Protein AF-A0A803SQ08-F1 (afdb_monomer)

Sequence (227 aa):
MAKEEKKPFSQTMTEWRHFIYNPNSGEFLGRTAKSWGLILLFYLVFYGFLAALFTFTMWVMLQTLSSDIPKYRDRIASPGLMISPKPENALEFSLNKNDSRSYRSYVESLHKFLGAYNESKQTRNIPCPKGKLFEQTSSNKSACQFSRTILGPCSGLKDENYGYGQGTPCVVIKMNRVSENNFQISLKLSILQLFSKPAIGLSGICSGRSALGLLSVFLIKDSKVCS

Structure (mmCIF, N/CA/C/O backbone):
data_AF-A0A803SQ08-F1
#
_entry.id   AF-A0A803SQ08-F1
#
loop_
_atom_site.group_PDB
_atom_site.id
_atom_site.type_symbol
_atom_site.label_atom_id
_atom_site.label_alt_id
_atom_site.label_comp_id
_atom_site.label_asym_id
_atom_site.label_entity_id
_atom_site.label_seq_id
_atom_site.pdbx_PDB_ins_code
_atom_site.Cartn_x
_atom_site.Cartn_y
_atom_site.Cartn_z
_atom_site.occupancy
_atom_site.B_iso_or_equiv
_atom_site.auth_seq_id
_atom_site.auth_comp_id
_atom_site.auth_asym_id
_atom_site.auth_atom_id
_atom_site.pdbx_PDB_model_num
ATOM 1 N N . MET A 1 1 ? -25.467 -3.700 -62.762 1.00 39.88 1 MET A N 1
ATOM 2 C CA . MET A 1 1 ? -25.028 -4.311 -61.489 1.00 39.88 1 MET A CA 1
ATOM 3 C C . MET A 1 1 ? -24.031 -5.407 -61.832 1.00 39.88 1 MET A C 1
ATOM 5 O O . MET A 1 1 ? -24.447 -6.432 -62.355 1.00 39.88 1 MET A O 1
ATOM 9 N N . ALA A 1 2 ? -22.730 -5.162 -61.667 1.00 44.47 2 ALA A N 1
ATOM 10 C CA . ALA A 1 2 ? -21.714 -6.189 -61.893 1.00 44.47 2 ALA A CA 1
ATOM 11 C C . ALA A 1 2 ? -21.625 -7.076 -60.641 1.00 44.47 2 ALA A C 1
ATOM 13 O O . ALA A 1 2 ? -21.483 -6.560 -59.534 1.00 44.47 2 ALA A O 1
ATOM 14 N N . LYS A 1 3 ? -21.779 -8.395 -60.812 1.00 48.97 3 LYS A N 1
ATOM 15 C CA . LYS A 1 3 ? -21.527 -9.388 -59.760 1.00 48.97 3 LYS A CA 1
ATOM 16 C C . LYS A 1 3 ? -20.024 -9.399 -59.478 1.00 48.97 3 LYS A C 1
ATOM 18 O O . LYS A 1 3 ? -19.258 -9.749 -60.368 1.00 48.97 3 LYS A O 1
ATOM 23 N N . GLU A 1 4 ? -19.612 -9.049 -58.262 1.00 59.91 4 GLU A N 1
ATOM 24 C CA . GL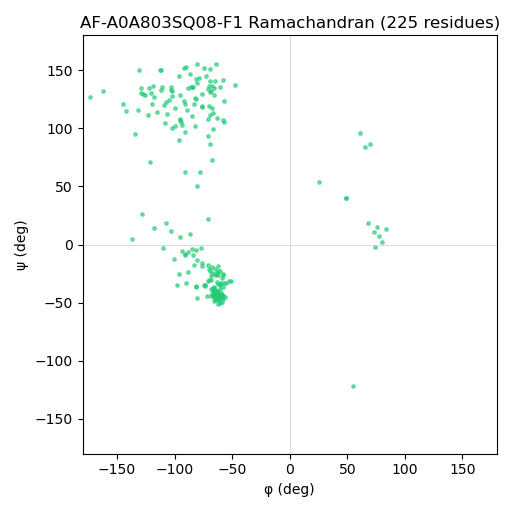U A 1 4 ? -18.256 -9.360 -57.808 1.00 59.91 4 GLU A CA 1
ATOM 25 C C . GLU A 1 4 ? -18.148 -10.869 -57.566 1.00 59.91 4 GLU A C 1
ATOM 27 O O . GLU A 1 4 ? -18.733 -11.412 -56.624 1.00 59.91 4 GLU A O 1
ATOM 32 N N . GLU A 1 5 ? -17.424 -11.567 -58.439 1.00 63.31 5 GLU A N 1
ATOM 33 C CA . GLU A 1 5 ? -16.995 -12.937 -58.177 1.00 63.31 5 GLU A CA 1
ATOM 34 C C . GLU A 1 5 ? -15.952 -12.923 -57.054 1.00 63.31 5 GLU A C 1
ATOM 36 O O . GLU A 1 5 ? -14.833 -12.431 -57.209 1.00 63.31 5 GLU A O 1
ATOM 41 N N . LYS A 1 6 ? -16.325 -13.457 -55.886 1.00 62.97 6 LYS A N 1
ATOM 42 C CA . LYS A 1 6 ? -15.392 -13.650 -54.772 1.00 62.97 6 LYS A CA 1
ATOM 43 C C . LYS A 1 6 ? -14.359 -14.700 -55.181 1.00 62.97 6 LYS A C 1
ATOM 45 O O . LYS A 1 6 ? -14.711 -15.868 -55.347 1.00 62.97 6 LYS A O 1
ATOM 50 N N . LYS A 1 7 ? -13.094 -14.283 -55.319 1.00 67.75 7 LYS A N 1
ATOM 51 C CA . LYS A 1 7 ? -11.954 -15.190 -55.530 1.00 67.75 7 LYS A CA 1
ATOM 52 C C . LYS A 1 7 ? -12.012 -16.353 -54.519 1.00 67.75 7 LYS A C 1
ATOM 54 O O . LYS A 1 7 ? -12.299 -16.112 -53.343 1.00 67.75 7 LYS A O 1
ATOM 59 N N . PRO A 1 8 ? -11.747 -17.603 -54.938 1.00 78.19 8 PRO A N 1
ATOM 60 C CA . PRO A 1 8 ? -11.778 -18.752 -54.043 1.00 78.19 8 PRO A CA 1
ATOM 61 C C . PRO A 1 8 ? -10.756 -18.577 -52.913 1.00 78.19 8 PRO A C 1
ATOM 63 O O . PRO A 1 8 ? -9.610 -18.201 -53.151 1.00 78.19 8 PRO A O 1
ATOM 66 N N . PHE A 1 9 ? -11.168 -18.885 -51.680 1.00 75.81 9 PHE A N 1
ATOM 67 C CA . PHE A 1 9 ? -10.373 -18.710 -50.454 1.00 75.81 9 PHE A CA 1
ATOM 68 C C . PHE A 1 9 ? -8.961 -19.317 -50.545 1.00 75.81 9 PHE A C 1
ATOM 70 O O . PHE A 1 9 ? -8.011 -18.779 -49.980 1.00 75.81 9 PHE A O 1
ATOM 77 N N . SER A 1 10 ? -8.802 -20.406 -51.304 1.00 74.81 10 SER A N 1
ATOM 78 C CA . SER A 1 10 ? -7.505 -21.028 -51.578 1.00 74.81 10 SER A CA 1
ATOM 79 C C . SER A 1 10 ? -6.555 -20.116 -52.360 1.00 74.81 10 SER A C 1
ATOM 81 O O . SER A 1 10 ? -5.393 -20.005 -51.983 1.00 74.81 10 SER A O 1
ATOM 83 N N . GLN A 1 11 ? -7.037 -19.409 -53.388 1.00 76.38 11 GLN A N 1
ATOM 84 C CA . GLN A 1 11 ? -6.237 -18.443 -54.149 1.00 76.38 11 GLN A CA 1
ATOM 85 C C . GLN A 1 11 ? -5.862 -17.239 -53.284 1.00 76.38 11 GLN A C 1
ATOM 87 O O . GLN A 1 11 ? -4.713 -16.807 -53.307 1.00 76.38 11 GLN A O 1
ATOM 92 N N . THR A 1 12 ? -6.785 -16.756 -52.446 1.00 80.00 12 THR A N 1
ATOM 93 C CA . THR A 1 12 ? -6.505 -15.677 -51.488 1.00 80.00 12 THR A CA 1
ATOM 94 C C . THR A 1 12 ? -5.435 -16.087 -50.470 1.00 80.00 12 THR A C 1
ATOM 96 O O . THR A 1 12 ? -4.542 -15.301 -50.174 1.00 80.00 12 THR A O 1
ATOM 99 N N . MET A 1 13 ? -5.465 -17.329 -49.974 1.00 78.38 13 MET A N 1
ATOM 100 C CA . MET A 1 13 ? -4.448 -17.873 -49.060 1.00 78.38 13 MET A CA 1
ATOM 101 C C . MET A 1 13 ? -3.076 -18.022 -49.730 1.00 78.38 13 MET A C 1
ATOM 103 O O . MET A 1 13 ? -2.050 -17.764 -49.099 1.00 78.38 13 MET A O 1
ATOM 107 N N . THR A 1 14 ? -3.033 -18.407 -51.007 1.00 78.00 14 THR A N 1
ATOM 108 C CA . THR A 1 14 ? -1.787 -18.470 -51.782 1.00 78.00 14 THR A CA 1
ATOM 109 C C . THR A 1 14 ? -1.205 -17.076 -52.030 1.00 78.00 14 THR A C 1
ATOM 111 O O . THR A 1 14 ? -0.006 -16.888 -51.827 1.00 78.00 14 THR A O 1
ATOM 114 N N . GLU A 1 15 ? -2.038 -16.090 -52.379 1.00 79.69 15 GLU A N 1
ATOM 115 C CA . GLU A 1 15 ? -1.639 -14.679 -52.510 1.00 79.69 15 GLU A CA 1
ATOM 116 C C . GLU A 1 15 ? -1.118 -14.120 -51.170 1.00 79.69 15 GLU A C 1
ATOM 118 O O . GLU A 1 15 ? -0.055 -13.502 -51.128 1.00 79.69 15 GLU A O 1
ATOM 123 N N . TRP A 1 16 ? -1.791 -14.419 -50.054 1.00 80.81 16 TRP A N 1
ATOM 124 C CA . TRP A 1 16 ? -1.353 -14.040 -48.704 1.00 80.81 16 TRP A CA 1
ATOM 125 C C . TRP A 1 16 ? -0.025 -14.684 -48.300 1.00 80.81 16 TRP A C 1
ATOM 127 O O . TRP A 1 16 ? 0.846 -14.023 -47.735 1.00 80.81 16 TRP A O 1
ATOM 137 N N . ARG A 1 17 ? 0.166 -15.971 -48.602 1.00 79.50 17 ARG A N 1
ATOM 138 C CA . ARG A 1 17 ? 1.421 -16.674 -48.314 1.00 79.50 17 ARG A CA 1
ATOM 139 C C . ARG A 1 17 ? 2.579 -16.098 -49.125 1.00 79.50 17 ARG A C 1
ATOM 141 O O . ARG A 1 17 ? 3.658 -15.916 -48.572 1.00 79.50 17 ARG A O 1
ATOM 148 N N . HIS A 1 18 ? 2.337 -15.782 -50.395 1.00 77.62 18 HIS A N 1
ATOM 149 C CA . HIS A 1 18 ? 3.322 -15.150 -51.269 1.00 77.62 18 HIS A CA 1
ATOM 150 C C . HIS A 1 18 ? 3.627 -13.699 -50.851 1.00 77.62 18 HIS A C 1
ATOM 152 O O . HIS A 1 18 ? 4.749 -13.229 -51.024 1.00 77.62 18 HIS A O 1
ATOM 158 N N . PHE A 1 19 ? 2.654 -12.993 -50.266 1.00 79.75 19 PHE A N 1
ATOM 159 C CA . PHE A 1 19 ? 2.848 -11.664 -49.679 1.00 79.75 19 PHE A CA 1
ATOM 160 C C . PHE A 1 19 ? 3.719 -11.702 -48.410 1.00 79.75 19 PHE A C 1
ATOM 162 O O . PHE A 1 19 ? 4.560 -10.828 -48.205 1.00 79.75 19 PHE A O 1
ATOM 169 N N . ILE A 1 20 ? 3.551 -12.727 -47.56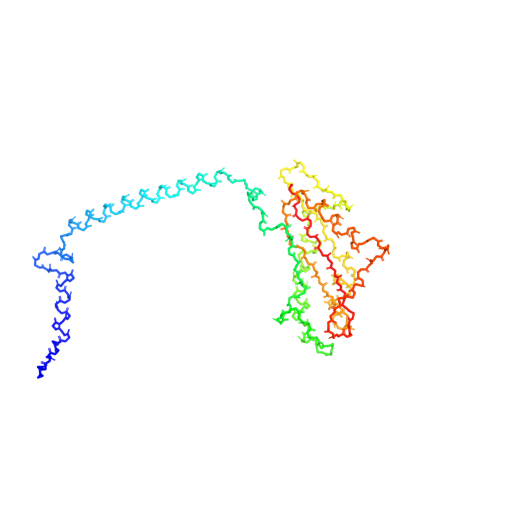8 1.00 83.56 20 ILE A N 1
ATOM 170 C CA . ILE A 1 20 ? 4.356 -12.913 -46.350 1.00 83.56 20 ILE A CA 1
ATOM 171 C C . ILE A 1 20 ? 5.785 -13.342 -46.693 1.00 83.56 20 ILE A C 1
ATOM 173 O O . ILE A 1 20 ? 6.741 -12.821 -46.116 1.00 83.56 20 ILE A O 1
ATOM 177 N N . TYR A 1 21 ? 5.937 -14.288 -47.616 1.00 83.44 21 TYR A N 1
ATOM 178 C CA . TYR A 1 21 ? 7.230 -14.848 -47.979 1.00 83.44 21 TYR A CA 1
ATOM 179 C C . TYR A 1 21 ? 7.282 -15.176 -49.468 1.00 83.44 21 TYR A C 1
ATOM 181 O O . TYR A 1 21 ? 6.509 -16.003 -49.956 1.00 83.44 21 TYR A O 1
ATOM 189 N N . ASN A 1 22 ? 8.232 -14.563 -50.173 1.00 81.94 22 ASN A N 1
ATOM 190 C CA . ASN A 1 22 ? 8.501 -14.864 -51.570 1.00 81.94 22 ASN A CA 1
ATOM 191 C C . ASN A 1 22 ? 9.640 -15.902 -51.660 1.00 81.94 22 ASN A C 1
ATOM 193 O O . ASN A 1 22 ? 10.800 -15.544 -51.442 1.00 81.94 22 ASN A O 1
ATOM 197 N N . PRO A 1 23 ? 9.354 -17.180 -51.980 1.00 75.94 23 PRO A N 1
ATOM 198 C CA . PRO A 1 23 ? 10.368 -18.236 -52.023 1.00 75.94 23 PRO A CA 1
ATOM 199 C C . PRO A 1 23 ? 11.394 -18.055 -53.152 1.00 75.94 23 PRO A C 1
ATOM 201 O O . PRO A 1 23 ? 12.478 -18.623 -53.066 1.00 75.94 23 PRO A O 1
ATOM 204 N N . ASN A 1 24 ? 11.085 -17.261 -54.185 1.00 75.75 24 ASN A N 1
ATOM 205 C CA . ASN A 1 24 ? 11.976 -17.051 -55.329 1.00 75.75 24 ASN A CA 1
ATOM 206 C C . ASN A 1 24 ? 13.062 -16.002 -55.042 1.00 75.75 24 ASN A C 1
ATOM 208 O O . ASN A 1 24 ? 14.193 -16.152 -55.496 1.00 75.75 24 ASN A O 1
ATOM 212 N N . SER A 1 25 ? 12.727 -14.946 -54.290 1.00 73.88 25 SER A N 1
ATOM 213 C CA . SER A 1 25 ? 13.668 -13.884 -53.891 1.00 73.88 25 SER A CA 1
ATOM 214 C C . SER A 1 25 ? 14.184 -14.035 -52.453 1.00 73.88 25 SER A C 1
ATOM 216 O O . SER A 1 25 ? 15.136 -13.359 -52.065 1.00 73.88 25 SER A O 1
ATOM 218 N N . GLY A 1 26 ? 13.576 -14.913 -51.646 1.00 75.56 26 GLY A N 1
ATOM 219 C CA . GLY A 1 26 ? 13.891 -15.072 -50.224 1.00 75.56 26 GLY A CA 1
ATOM 220 C C . GLY A 1 26 ? 13.495 -13.862 -49.368 1.00 75.56 26 GLY A C 1
ATOM 221 O O . GLY A 1 26 ? 14.015 -13.685 -48.265 1.00 75.56 26 GLY A O 1
ATOM 222 N N . GLU A 1 27 ? 12.609 -13.003 -49.873 1.00 83.25 27 GLU A N 1
ATOM 223 C CA . GLU A 1 27 ? 12.146 -11.801 -49.182 1.00 83.25 27 GLU A CA 1
ATOM 224 C C . GLU A 1 27 ? 10.999 -12.126 -48.223 1.00 83.25 27 GLU A C 1
ATOM 226 O O . GLU A 1 27 ? 10.052 -12.837 -48.562 1.00 83.25 27 GLU A O 1
ATOM 231 N N . PHE A 1 28 ? 11.070 -11.560 -47.022 1.00 81.06 28 PHE A N 1
ATOM 232 C CA . PHE A 1 28 ? 10.022 -11.638 -46.011 1.00 81.06 28 PHE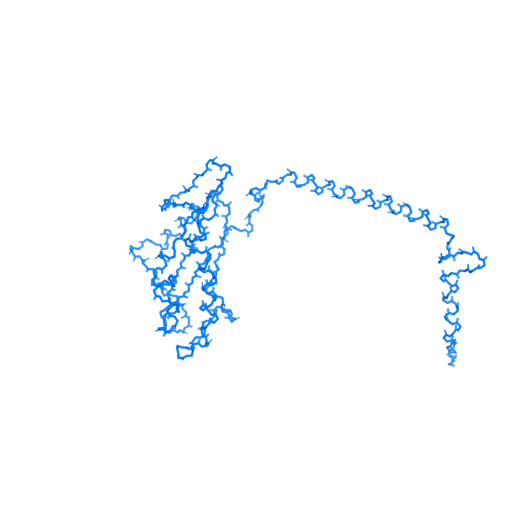 A CA 1
ATOM 233 C C . PHE A 1 28 ? 9.339 -10.274 -45.914 1.00 81.06 28 PHE A C 1
ATOM 235 O O . PHE A 1 28 ? 10.016 -9.265 -45.693 1.00 81.06 28 PHE A O 1
ATOM 242 N N . LEU A 1 29 ? 8.018 -10.222 -46.121 1.00 82.69 29 LEU A N 1
ATOM 243 C CA . LEU A 1 29 ? 7.220 -8.984 -46.142 1.00 82.69 29 LEU A CA 1
ATOM 244 C C . LEU A 1 29 ? 7.838 -7.879 -47.030 1.00 82.69 29 LEU A C 1
ATOM 246 O O . LEU A 1 29 ? 7.881 -6.706 -46.658 1.00 82.69 29 LEU A O 1
ATOM 250 N N . GLY A 1 30 ? 8.377 -8.270 -48.190 1.00 77.94 30 GLY A N 1
ATOM 251 C CA . GLY A 1 30 ? 8.964 -7.348 -49.170 1.00 77.94 30 GLY A CA 1
ATOM 252 C C . GLY A 1 30 ? 10.348 -6.789 -48.814 1.00 77.94 30 GLY A C 1
ATOM 253 O O . GLY A 1 30 ? 10.769 -5.802 -49.413 1.00 77.94 30 GLY A O 1
ATOM 254 N N . ARG A 1 31 ? 11.070 -7.374 -47.844 1.00 83.06 31 ARG A N 1
ATOM 255 C CA . ARG A 1 31 ? 12.478 -7.034 -47.567 1.00 83.06 31 ARG A CA 1
ATOM 256 C C . ARG A 1 31 ? 13.358 -8.273 -47.465 1.00 83.06 31 ARG A C 1
ATOM 258 O O . ARG A 1 31 ? 12.931 -9.337 -47.022 1.00 83.06 31 ARG A O 1
ATOM 265 N N . THR A 1 32 ? 14.627 -8.114 -47.820 1.00 87.12 32 THR A N 1
ATOM 266 C CA . THR A 1 32 ? 15.637 -9.167 -47.667 1.00 87.12 32 THR A CA 1
ATOM 267 C C . THR A 1 32 ? 15.950 -9.427 -46.190 1.00 87.12 32 THR A C 1
ATOM 269 O O . THR A 1 32 ? 15.902 -8.514 -45.359 1.00 87.12 32 THR A O 1
ATOM 272 N N . ALA A 1 33 ? 16.342 -10.660 -45.851 1.00 84.44 33 ALA A N 1
ATOM 273 C CA . ALA A 1 33 ? 16.721 -11.041 -44.483 1.00 84.44 33 ALA A CA 1
ATOM 274 C C . ALA A 1 33 ? 17.836 -10.149 -43.894 1.00 84.44 33 ALA A C 1
ATOM 276 O O . ALA A 1 33 ? 17.823 -9.825 -42.707 1.00 84.44 33 ALA A O 1
ATOM 277 N N . LYS A 1 34 ? 18.762 -9.672 -44.738 1.00 85.19 34 LYS A N 1
ATOM 278 C CA . LYS A 1 34 ? 19.814 -8.717 -44.354 1.00 85.19 34 LYS A CA 1
ATOM 279 C C . LYS A 1 34 ? 19.241 -7.366 -43.911 1.00 85.19 34 LYS A C 1
ATOM 281 O O . LYS A 1 34 ? 19.696 -6.809 -42.915 1.00 85.19 34 LYS A O 1
ATOM 286 N N . SER A 1 35 ? 18.246 -6.841 -44.630 1.00 88.62 35 SER A N 1
ATOM 287 C CA . SER A 1 35 ? 17.574 -5.591 -44.257 1.00 88.62 35 SER A CA 1
ATOM 288 C C . SER A 1 35 ? 16.811 -5.756 -42.942 1.00 88.62 35 SER A C 1
ATOM 290 O O . SER A 1 35 ? 16.945 -4.914 -42.060 1.00 88.62 35 SER A O 1
ATOM 292 N N . TRP A 1 36 ? 16.105 -6.876 -42.762 1.00 90.88 36 TRP A N 1
ATOM 293 C CA . TRP A 1 36 ? 15.446 -7.217 -41.497 1.00 90.88 36 TRP A CA 1
ATOM 294 C C . TRP A 1 36 ? 16.415 -7.278 -40.316 1.00 90.88 36 TRP A C 1
ATOM 296 O O . TRP A 1 36 ? 16.148 -6.661 -39.288 1.00 90.88 36 TRP A O 1
ATOM 306 N N . GLY A 1 37 ? 17.561 -7.945 -40.475 1.00 90.12 37 GLY A N 1
ATOM 307 C CA . GLY A 1 37 ? 18.600 -7.989 -39.446 1.00 90.12 37 GLY A CA 1
ATOM 308 C C . GLY A 1 37 ? 19.115 -6.598 -39.065 1.00 90.12 37 GLY A C 1
ATOM 309 O O . GLY A 1 37 ? 19.231 -6.293 -37.882 1.00 90.12 37 GLY A O 1
ATOM 310 N N . LEU A 1 38 ? 19.350 -5.722 -40.051 1.00 92.00 38 LEU A N 1
ATOM 311 C CA . LEU A 1 38 ? 19.782 -4.340 -39.808 1.00 92.00 38 LEU A CA 1
ATOM 312 C C . LEU A 1 38 ? 18.712 -3.499 -39.098 1.00 92.00 38 LEU A C 1
ATOM 314 O O . LEU A 1 38 ? 19.042 -2.740 -38.192 1.00 92.00 38 LEU A O 1
ATOM 318 N N . ILE A 1 39 ? 17.438 -3.645 -39.474 1.00 94.00 39 ILE A N 1
ATOM 319 C CA . ILE A 1 39 ? 16.316 -2.936 -38.840 1.00 94.00 39 ILE A CA 1
ATOM 320 C C . ILE A 1 39 ? 16.157 -3.385 -37.387 1.00 94.00 39 ILE A C 1
ATOM 322 O O . ILE A 1 39 ? 16.051 -2.550 -36.493 1.00 94.00 39 ILE A O 1
ATOM 326 N N . LEU A 1 40 ? 16.175 -4.697 -37.139 1.00 93.81 40 LEU A N 1
ATOM 327 C CA . LEU A 1 40 ? 16.066 -5.247 -35.789 1.00 93.81 40 LEU A CA 1
ATOM 328 C C . LEU A 1 40 ? 17.248 -4.825 -34.915 1.00 93.81 40 LEU A C 1
ATOM 330 O O . LEU A 1 40 ? 17.037 -4.415 -33.777 1.00 93.81 40 LEU A O 1
ATOM 334 N N . LEU A 1 41 ? 18.471 -4.856 -35.452 1.00 95.19 41 LEU A N 1
ATOM 335 C CA . LEU A 1 41 ? 19.661 -4.383 -34.748 1.00 95.19 41 LEU A CA 1
ATOM 336 C C . LEU A 1 41 ? 19.556 -2.890 -34.407 1.00 95.19 41 LEU A C 1
ATOM 338 O O . LEU A 1 41 ? 19.830 -2.502 -33.273 1.00 95.19 41 LEU A O 1
ATOM 342 N N . PHE A 1 42 ? 19.116 -2.063 -35.360 1.00 96.12 42 PHE A N 1
ATOM 343 C CA . PHE A 1 42 ? 18.889 -0.637 -35.137 1.00 96.12 42 PHE A CA 1
ATOM 344 C C . PHE A 1 42 ? 17.872 -0.398 -34.017 1.00 96.12 42 PHE A C 1
ATOM 346 O O . PHE A 1 42 ? 18.162 0.351 -33.087 1.00 96.12 42 PHE A O 1
ATOM 353 N N . TYR A 1 43 ? 16.713 -1.062 -34.056 1.00 96.44 43 TYR A N 1
ATOM 354 C CA . TYR A 1 43 ? 15.691 -0.910 -33.020 1.00 96.44 43 TYR A CA 1
ATOM 355 C C . TYR A 1 43 ? 16.142 -1.439 -31.659 1.00 96.44 43 TYR A C 1
ATOM 357 O O . TYR A 1 43 ? 15.824 -0.820 -30.647 1.00 96.44 43 TYR A O 1
ATOM 365 N N . LEU A 1 44 ? 16.912 -2.528 -31.612 1.00 97.12 44 LEU A N 1
ATOM 366 C CA . LEU A 1 44 ? 17.469 -3.055 -30.366 1.00 97.12 44 LEU A CA 1
ATOM 367 C C . LEU A 1 44 ? 18.387 -2.019 -29.708 1.00 97.12 44 LEU A C 1
ATOM 369 O O . LEU A 1 44 ? 18.202 -1.694 -28.536 1.00 97.12 44 LEU A O 1
ATOM 373 N N . VAL A 1 45 ? 19.332 -1.453 -30.464 1.00 97.81 45 VAL A N 1
ATOM 374 C CA . VAL A 1 45 ? 20.258 -0.433 -29.948 1.00 97.81 45 VAL A CA 1
ATOM 375 C C . VAL A 1 45 ? 19.514 0.852 -29.580 1.00 97.81 45 VAL A C 1
ATOM 377 O O . VAL A 1 45 ? 19.728 1.400 -28.500 1.00 97.81 45 VAL A O 1
ATOM 380 N N . PHE A 1 46 ? 18.604 1.315 -30.438 1.00 97.62 46 PHE A N 1
ATOM 381 C CA . PHE A 1 46 ? 17.836 2.539 -30.221 1.00 97.62 46 PHE A CA 1
ATOM 382 C C . PHE A 1 46 ? 16.940 2.454 -28.978 1.00 97.62 46 PHE A C 1
ATOM 384 O O . PHE A 1 46 ? 17.015 3.316 -28.100 1.00 97.62 46 PHE A O 1
ATOM 391 N N . TYR A 1 47 ? 16.127 1.400 -28.856 1.00 97.50 47 TYR A N 1
ATOM 392 C CA . TYR A 1 47 ? 15.279 1.212 -27.679 1.00 97.50 47 TYR A CA 1
ATOM 393 C C . TYR A 1 47 ? 16.091 0.866 -26.431 1.00 97.50 47 TYR A C 1
ATOM 395 O O . TYR A 1 47 ? 15.701 1.276 -25.341 1.00 97.50 47 TYR A O 1
ATOM 403 N N . GLY A 1 48 ? 17.237 0.193 -26.570 1.00 98.00 48 GLY A N 1
ATOM 404 C CA . GLY A 1 48 ? 18.179 -0.010 -25.470 1.00 98.00 48 GLY A CA 1
ATOM 405 C C . GLY A 1 48 ? 18.694 1.315 -24.906 1.00 98.00 48 GLY A C 1
ATOM 406 O O . GLY A 1 48 ? 18.671 1.523 -23.693 1.00 98.00 48 GLY A O 1
ATOM 407 N N . PHE A 1 49 ? 19.076 2.251 -25.778 1.00 98.00 49 PHE A N 1
ATOM 408 C CA . PHE A 1 49 ? 19.504 3.589 -25.374 1.00 98.00 49 PHE A CA 1
ATOM 409 C C . PHE A 1 49 ? 18.369 4.398 -24.725 1.00 98.00 49 PHE A C 1
ATOM 411 O O . PHE A 1 49 ? 18.567 4.992 -23.666 1.00 98.00 49 PHE A O 1
ATOM 418 N N . LEU A 1 50 ? 17.159 4.376 -25.298 1.00 97.75 50 LEU A N 1
ATOM 419 C CA . LEU A 1 50 ? 15.992 5.034 -24.694 1.00 97.75 50 LEU A CA 1
ATOM 420 C C . LEU A 1 50 ? 15.645 4.455 -23.318 1.00 97.75 50 LEU A C 1
ATOM 422 O O . LEU A 1 50 ? 15.373 5.211 -22.384 1.00 97.75 50 LEU A O 1
ATOM 426 N N . ALA A 1 51 ? 15.686 3.129 -23.175 1.00 98.00 51 ALA A N 1
ATOM 427 C CA . ALA A 1 51 ? 15.459 2.464 -21.900 1.00 98.00 51 ALA A CA 1
ATOM 428 C C . ALA A 1 51 ? 16.520 2.869 -20.868 1.00 98.00 51 ALA A C 1
ATOM 430 O O . ALA A 1 51 ? 16.165 3.157 -19.729 1.00 98.00 51 ALA A O 1
ATOM 431 N N . ALA A 1 52 ? 17.793 2.963 -21.265 1.00 97.88 52 ALA A N 1
ATOM 432 C CA . ALA A 1 52 ? 18.875 3.414 -20.391 1.00 97.88 52 ALA A CA 1
ATOM 433 C C . ALA A 1 52 ? 18.700 4.873 -19.930 1.00 97.88 52 ALA A C 1
ATOM 435 O O . ALA A 1 52 ? 18.893 5.174 -18.754 1.00 97.88 52 ALA A O 1
ATOM 436 N N . LEU A 1 53 ? 18.282 5.785 -20.815 1.00 97.50 53 LEU A N 1
ATOM 437 C CA . LEU A 1 53 ? 17.976 7.167 -20.424 1.00 97.50 53 LEU A CA 1
ATOM 438 C C . LEU A 1 53 ? 16.770 7.241 -19.476 1.00 97.50 53 LEU A C 1
ATOM 440 O O . LEU A 1 53 ? 16.785 7.989 -18.496 1.00 97.50 53 LEU A O 1
ATOM 444 N N . PHE A 1 54 ? 15.729 6.447 -19.731 1.00 97.75 54 PHE A N 1
ATOM 445 C CA . PHE A 1 54 ? 14.555 6.392 -18.863 1.00 97.75 54 PHE A CA 1
ATOM 446 C C . PHE A 1 54 ? 14.898 5.852 -17.469 1.00 97.75 54 PHE A C 1
ATOM 448 O O . PHE A 1 54 ? 14.536 6.458 -16.461 1.00 97.75 54 PHE A O 1
ATOM 455 N N . THR A 1 55 ? 15.645 4.750 -17.386 1.00 97.31 55 THR A N 1
ATOM 456 C CA . THR A 1 55 ? 16.065 4.196 -16.093 1.00 97.31 55 THR A CA 1
ATOM 457 C C . THR A 1 55 ? 17.009 5.139 -15.357 1.00 97.31 55 THR A C 1
ATOM 459 O O . THR A 1 55 ? 16.860 5.304 -14.149 1.00 97.31 55 THR A O 1
ATOM 462 N N . PHE A 1 56 ? 17.915 5.823 -16.062 1.00 97.25 56 PHE A N 1
ATOM 463 C CA . PHE A 1 56 ? 18.796 6.828 -15.470 1.00 97.25 56 PHE A CA 1
ATOM 464 C C . PHE A 1 56 ? 18.010 8.000 -14.868 1.00 97.25 56 PHE A C 1
ATOM 466 O O . PHE A 1 56 ? 18.230 8.362 -13.714 1.00 97.25 56 PHE A O 1
ATOM 473 N N . THR A 1 57 ? 17.049 8.565 -15.603 1.00 96.06 57 THR A N 1
ATOM 474 C CA . THR A 1 57 ? 16.221 9.673 -15.090 1.00 96.06 57 THR A CA 1
ATOM 475 C C . THR A 1 57 ? 15.341 9.247 -13.912 1.00 96.06 57 THR A C 1
ATOM 477 O O . THR A 1 57 ? 15.250 9.981 -12.925 1.00 96.06 57 THR A O 1
ATOM 480 N N . MET A 1 58 ? 14.764 8.040 -13.948 1.00 95.25 58 MET A N 1
ATOM 481 C CA . MET A 1 58 ? 14.057 7.461 -12.799 1.00 95.25 58 MET A CA 1
ATOM 482 C C . MET A 1 58 ? 14.984 7.259 -11.595 1.00 95.25 58 MET A C 1
ATOM 484 O O . MET A 1 58 ? 14.608 7.592 -10.473 1.00 95.25 58 MET A O 1
ATOM 488 N N . TRP A 1 59 ? 16.206 6.766 -11.809 1.00 94.88 59 TRP A N 1
ATOM 489 C CA . TRP A 1 59 ? 17.190 6.570 -10.745 1.00 94.88 59 TRP A CA 1
ATOM 490 C C . TRP A 1 59 ? 17.589 7.894 -10.087 1.00 94.88 59 TRP A C 1
ATOM 492 O O . TRP A 1 59 ? 17.534 7.995 -8.863 1.00 94.88 59 TRP A O 1
ATOM 502 N N . VAL A 1 60 ? 17.903 8.930 -10.873 1.00 95.88 60 VAL A N 1
ATOM 503 C CA . VAL A 1 60 ? 18.213 10.275 -10.354 1.00 95.88 60 VAL A CA 1
ATOM 504 C C . VAL A 1 60 ? 17.046 10.833 -9.538 1.00 95.88 60 VAL A C 1
ATOM 506 O O . VAL A 1 60 ? 17.259 11.359 -8.448 1.00 95.88 60 VAL A O 1
ATOM 509 N N . MET A 1 61 ? 15.806 10.682 -10.014 1.00 91.56 61 MET A N 1
ATOM 510 C CA . MET A 1 61 ? 14.623 11.108 -9.262 1.00 91.56 61 MET A CA 1
ATOM 511 C C . MET A 1 61 ? 14.530 10.397 -7.903 1.00 91.56 61 MET A C 1
ATOM 513 O O . MET A 1 61 ? 14.279 11.059 -6.895 1.00 91.56 61 MET A O 1
ATOM 517 N N . LEU A 1 62 ? 14.774 9.083 -7.849 1.00 89.44 62 LEU A N 1
ATOM 518 C CA . LEU A 1 62 ? 14.756 8.314 -6.600 1.00 89.44 62 LEU A CA 1
ATOM 519 C C . LEU A 1 62 ? 15.838 8.769 -5.609 1.00 89.44 62 LEU A C 1
ATOM 521 O O . LEU A 1 62 ? 15.568 8.778 -4.413 1.00 89.44 62 LEU A O 1
ATOM 525 N N . GLN A 1 63 ? 17.005 9.230 -6.077 1.00 88.50 63 GLN A N 1
ATOM 526 C CA . GLN A 1 63 ? 18.035 9.806 -5.195 1.00 88.50 63 GLN A CA 1
ATOM 527 C C . GLN A 1 63 ? 17.584 11.104 -4.503 1.00 88.50 63 GLN A C 1
ATOM 529 O O . GLN A 1 63 ? 18.128 11.477 -3.469 1.00 88.50 63 GLN A O 1
ATOM 534 N N . THR A 1 64 ? 16.579 11.805 -5.044 1.00 86.81 64 THR A N 1
ATOM 535 C CA . THR A 1 64 ? 16.026 13.024 -4.420 1.00 86.81 64 THR A CA 1
ATOM 536 C C . THR A 1 64 ? 14.954 12.745 -3.363 1.00 86.81 64 THR A C 1
ATOM 538 O O . THR A 1 64 ? 14.440 13.685 -2.748 1.00 86.81 64 THR A O 1
ATOM 541 N N . LEU A 1 65 ? 14.580 11.477 -3.166 1.00 86.00 65 LEU A N 1
ATOM 542 C CA . LEU A 1 65 ? 13.569 11.059 -2.203 1.00 86.00 65 LEU A CA 1
ATOM 543 C C . LEU A 1 65 ? 14.240 10.480 -0.956 1.00 86.00 65 LEU A C 1
ATOM 545 O O . LEU A 1 65 ? 15.120 9.630 -1.045 1.00 86.00 65 LEU A O 1
ATOM 549 N N . SER A 1 66 ? 13.798 10.921 0.220 1.00 78.25 66 SER A N 1
ATOM 550 C CA . SER A 1 66 ? 14.191 10.305 1.485 1.00 78.25 66 SER A CA 1
ATOM 551 C C . SER A 1 66 ? 13.352 9.052 1.750 1.00 78.25 66 SER A C 1
ATOM 553 O O . SER A 1 66 ? 12.152 9.020 1.473 1.00 78.25 66 SER A O 1
ATOM 555 N N . SER A 1 67 ? 13.974 8.016 2.316 1.00 75.12 67 SER A N 1
ATOM 556 C CA . SER A 1 67 ? 13.306 6.737 2.607 1.00 75.12 67 SER A CA 1
ATOM 557 C C . SER A 1 67 ? 12.237 6.840 3.701 1.00 75.12 67 SER A C 1
ATOM 559 O O . SER A 1 67 ? 11.312 6.033 3.737 1.00 75.12 67 SER A O 1
ATOM 561 N N . ASP A 1 68 ? 12.345 7.832 4.588 1.00 71.94 68 ASP A N 1
ATOM 562 C CA . ASP A 1 68 ? 11.549 7.877 5.819 1.00 71.94 68 ASP A CA 1
ATOM 563 C C . ASP A 1 68 ? 10.276 8.728 5.711 1.00 71.94 68 ASP A C 1
ATOM 565 O O . ASP A 1 68 ? 9.328 8.545 6.479 1.00 71.94 68 ASP A O 1
ATOM 569 N N . ILE A 1 69 ? 10.254 9.717 4.812 1.00 72.75 69 ILE A N 1
ATOM 570 C CA . ILE A 1 69 ? 9.294 10.828 4.847 1.00 72.75 69 ILE A CA 1
ATOM 571 C C . ILE A 1 69 ? 8.891 11.180 3.404 1.00 72.75 69 ILE A C 1
ATOM 573 O O . ILE A 1 69 ? 9.726 11.694 2.665 1.00 72.75 69 ILE A O 1
ATOM 577 N N . PRO A 1 70 ? 7.618 10.999 2.983 1.00 78.31 70 PRO A N 1
ATOM 578 C CA . PRO A 1 70 ? 7.177 11.474 1.672 1.00 78.31 70 PRO A CA 1
ATOM 579 C C . PRO A 1 70 ? 7.387 12.983 1.496 1.00 78.31 70 PRO A C 1
ATOM 581 O O . PRO A 1 70 ? 7.154 13.769 2.416 1.00 78.31 70 PRO A O 1
ATOM 584 N N . LYS A 1 71 ? 7.793 13.385 0.286 1.00 75.75 71 LYS A N 1
ATOM 585 C CA . LYS A 1 71 ? 8.116 14.778 -0.067 1.00 75.75 71 LYS A CA 1
ATOM 586 C C . LYS A 1 71 ? 6.901 15.715 -0.029 1.00 75.75 71 LYS A C 1
ATOM 588 O O . LYS A 1 71 ? 7.028 16.850 0.414 1.00 75.75 71 LYS A O 1
ATOM 593 N N . TYR A 1 72 ? 5.729 15.236 -0.450 1.00 79.12 72 TYR A N 1
ATOM 594 C CA . TYR A 1 72 ? 4.484 16.013 -0.506 1.00 79.12 72 TYR A CA 1
ATOM 595 C C . TYR A 1 72 ? 3.385 15.337 0.327 1.00 79.12 72 TYR A C 1
ATOM 597 O O . TYR A 1 72 ? 3.214 14.119 0.261 1.00 79.12 72 TYR A O 1
ATOM 605 N N . ARG A 1 73 ? 2.664 16.123 1.139 1.00 70.12 73 ARG A N 1
ATOM 606 C CA . ARG A 1 73 ? 1.603 15.662 2.067 1.00 70.12 73 ARG A CA 1
ATOM 607 C C . ARG A 1 73 ? 0.351 16.543 2.068 1.00 70.12 73 ARG A C 1
ATOM 609 O O . ARG A 1 73 ? -0.572 16.298 2.839 1.00 70.12 73 ARG A O 1
ATOM 616 N N . ASP A 1 74 ? 0.300 17.537 1.192 1.00 75.88 74 ASP A N 1
ATOM 617 C CA . ASP A 1 74 ? -0.808 18.483 1.021 1.00 75.88 74 ASP A CA 1
ATOM 618 C C . ASP A 1 74 ? -2.162 17.782 0.825 1.00 75.88 74 ASP A C 1
ATOM 620 O O . ASP A 1 74 ? -3.194 18.255 1.294 1.00 75.88 74 ASP A O 1
ATOM 624 N N . ARG A 1 75 ? -2.159 16.596 0.208 1.00 73.00 75 ARG A N 1
ATOM 625 C CA . ARG A 1 75 ? -3.368 15.798 -0.039 1.00 73.00 75 ARG A CA 1
ATOM 626 C C . ARG A 1 75 ? -3.852 14.962 1.150 1.00 73.00 75 ARG A C 1
ATOM 628 O O . ARG A 1 75 ? -4.906 14.344 1.045 1.00 73.00 75 ARG A O 1
ATOM 635 N N . ILE A 1 76 ? -3.118 14.928 2.265 1.00 68.00 76 ILE A N 1
ATOM 636 C CA . ILE A 1 76 ? -3.424 14.095 3.449 1.00 68.00 76 ILE A CA 1
ATOM 637 C C . ILE A 1 76 ? -3.420 14.945 4.737 1.00 68.00 76 ILE A C 1
ATOM 639 O O . ILE A 1 76 ? -3.174 14.444 5.831 1.00 68.00 76 ILE A O 1
ATOM 643 N N . ALA A 1 77 ? -3.700 16.248 4.623 1.00 66.81 77 ALA A N 1
ATOM 644 C CA . ALA A 1 77 ? -3.670 17.184 5.751 1.00 66.81 77 ALA A CA 1
ATOM 645 C C . ALA A 1 77 ? -4.689 16.849 6.861 1.00 66.81 77 ALA A C 1
ATOM 647 O O . ALA A 1 77 ? -4.485 17.187 8.026 1.00 66.81 77 ALA A O 1
ATOM 648 N N . SER A 1 78 ? -5.790 16.172 6.523 1.00 75.19 78 SER A N 1
ATOM 649 C CA . SER A 1 78 ? -6.783 15.697 7.489 1.00 75.19 78 SER A CA 1
ATOM 650 C C . SER A 1 78 ? -6.818 14.167 7.487 1.00 75.19 78 SER A C 1
ATOM 652 O O . SER A 1 78 ? -7.200 13.575 6.474 1.00 75.19 78 SER A O 1
ATOM 654 N N . PRO A 1 79 ? -6.421 13.493 8.583 1.00 74.75 79 PRO A N 1
ATOM 655 C CA . PRO A 1 79 ? -6.484 12.043 8.640 1.00 74.75 79 PRO A CA 1
ATOM 656 C C . PRO A 1 79 ? -7.938 11.580 8.588 1.00 74.75 79 PRO A C 1
ATOM 658 O O . PRO A 1 79 ? -8.775 12.011 9.379 1.00 74.75 79 PRO A O 1
ATOM 661 N N . GLY A 1 80 ? -8.225 10.656 7.676 1.00 75.94 80 GLY A N 1
ATOM 662 C CA . GLY A 1 80 ? -9.504 9.955 7.655 1.00 75.94 80 GLY A CA 1
ATOM 663 C C . GLY A 1 80 ? -9.711 9.093 8.905 1.00 75.94 80 GLY A C 1
ATOM 664 O O . GLY A 1 80 ? -8.753 8.638 9.541 1.00 75.94 80 GLY A O 1
ATOM 665 N N . LEU A 1 81 ? -10.978 8.841 9.227 1.00 79.25 81 LEU A N 1
ATOM 666 C CA . LEU A 1 81 ? -11.396 7.868 10.232 1.00 79.25 81 LEU A CA 1
ATOM 667 C C . LEU A 1 81 ? -11.900 6.612 9.528 1.00 79.25 81 LEU A C 1
ATOM 669 O O . LEU A 1 81 ? -12.691 6.683 8.591 1.00 79.25 81 LEU A O 1
ATOM 673 N N . MET A 1 82 ? -11.442 5.458 9.994 1.00 78.12 82 MET A N 1
ATOM 674 C CA . MET A 1 82 ? -11.912 4.154 9.551 1.00 78.12 82 MET A CA 1
ATOM 675 C C . MET A 1 82 ? -12.682 3.492 10.682 1.00 78.12 82 MET A C 1
ATOM 677 O O . MET A 1 82 ? -12.237 3.496 11.827 1.00 78.12 82 MET A O 1
ATOM 681 N N . ILE A 1 83 ? -13.825 2.902 10.357 1.00 84.25 83 ILE A N 1
ATOM 682 C CA . ILE A 1 83 ? -14.658 2.170 11.306 1.00 84.25 83 ILE A CA 1
ATOM 683 C C . ILE A 1 83 ? -14.457 0.669 11.080 1.00 84.25 83 ILE A C 1
ATOM 685 O O . ILE A 1 83 ? -14.426 0.205 9.941 1.00 84.25 83 ILE A O 1
ATOM 689 N N . SER A 1 84 ? -14.311 -0.081 12.170 1.00 83.19 84 SER A N 1
ATOM 690 C CA . SER A 1 84 ? -14.249 -1.538 12.183 1.00 83.19 84 SER A CA 1
ATOM 691 C C . SER A 1 84 ? -15.279 -2.093 13.178 1.00 83.19 84 SER A C 1
ATOM 693 O O . SER A 1 84 ? -15.278 -1.672 14.338 1.00 83.19 84 SER A O 1
ATOM 695 N N . PRO A 1 85 ? -16.121 -3.058 12.777 1.00 84.12 85 PRO A N 1
ATOM 696 C CA . PRO A 1 85 ? -16.140 -3.712 11.469 1.00 84.12 85 PRO A CA 1
ATOM 697 C C . PRO A 1 85 ? -16.854 -2.863 10.399 1.00 84.12 85 PRO A C 1
ATOM 699 O O . PRO A 1 85 ? -17.676 -2.008 10.722 1.00 84.12 85 PRO A O 1
ATOM 702 N N . LYS A 1 86 ? -16.505 -3.074 9.122 1.00 81.56 86 LYS A N 1
ATOM 703 C CA . LYS A 1 86 ? -17.103 -2.348 7.992 1.00 81.56 86 LYS A CA 1
ATOM 704 C C . LYS A 1 86 ? -18.427 -3.023 7.597 1.00 81.56 86 LYS A C 1
ATOM 706 O O . LYS A 1 86 ? -18.384 -4.203 7.258 1.00 81.56 86 LYS A O 1
ATOM 711 N N . PRO A 1 87 ? -19.571 -2.320 7.626 1.00 77.44 87 PRO A N 1
ATOM 712 C CA . PRO A 1 87 ? -20.828 -2.867 7.125 1.00 77.44 87 PRO A CA 1
ATOM 713 C C . PRO A 1 87 ? -20.847 -2.905 5.591 1.00 77.44 87 PRO A C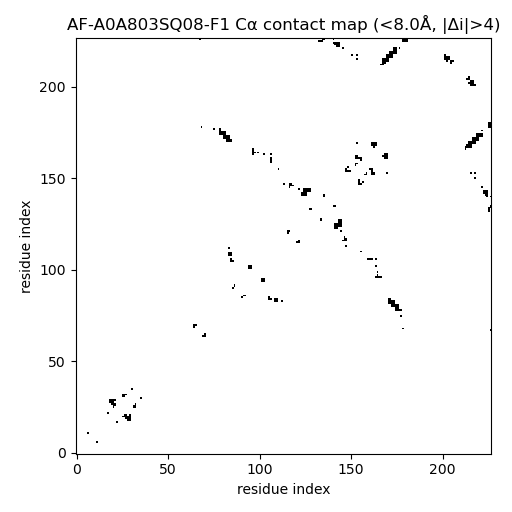 1
ATOM 715 O O . PRO A 1 87 ? -20.207 -2.079 4.935 1.00 77.44 87 PRO A O 1
ATOM 718 N N . GLU A 1 88 ? -21.599 -3.856 5.033 1.00 69.00 88 GLU A N 1
ATOM 719 C CA . GLU A 1 88 ? -21.771 -4.035 3.580 1.00 69.00 88 GLU A CA 1
ATOM 720 C C . GLU A 1 88 ? -22.507 -2.843 2.944 1.00 69.00 88 GLU A C 1
ATOM 722 O O . GLU A 1 88 ? -22.116 -2.342 1.890 1.00 69.00 88 GLU A O 1
ATOM 727 N N . ASN A 1 89 ? -23.517 -2.313 3.638 1.00 64.81 89 ASN A N 1
ATOM 728 C CA . ASN A 1 89 ? -24.301 -1.168 3.188 1.00 64.81 89 ASN A CA 1
ATOM 729 C C . ASN A 1 89 ? -23.797 0.102 3.878 1.00 64.81 89 ASN A C 1
ATOM 731 O O . ASN A 1 89 ? -24.076 0.310 5.051 1.00 64.81 89 ASN A O 1
ATOM 735 N N . ALA A 1 90 ? -23.017 0.919 3.166 1.00 60.38 90 ALA A N 1
ATOM 736 C CA . ALA A 1 90 ? -22.766 2.350 3.412 1.00 60.38 90 ALA A CA 1
ATOM 737 C C . ALA A 1 90 ? -22.933 2.888 4.864 1.00 60.38 90 ALA A C 1
ATOM 739 O O . ALA A 1 90 ? -23.602 3.894 5.070 1.00 60.38 90 ALA A O 1
ATOM 740 N N . LEU A 1 91 ? -22.255 2.274 5.849 1.00 65.31 91 LEU A N 1
ATOM 741 C CA . LEU A 1 91 ? -22.236 2.649 7.283 1.00 65.31 91 LEU A CA 1
ATOM 742 C C . LEU A 1 91 ? -23.504 2.339 8.109 1.00 65.31 91 LEU A C 1
ATOM 744 O O . LEU A 1 91 ? -23.575 2.741 9.271 1.00 65.31 91 LEU A O 1
ATOM 748 N N . GLU A 1 92 ? -24.457 1.574 7.582 1.00 67.69 92 GLU A N 1
ATOM 749 C CA . GLU A 1 92 ? -25.646 1.136 8.320 1.00 67.69 92 GLU A CA 1
ATOM 750 C C . GLU A 1 92 ? -25.456 -0.263 8.926 1.00 67.69 92 GLU A C 1
ATOM 752 O O . GLU A 1 92 ? -25.093 -1.222 8.244 1.00 67.69 92 GLU A O 1
ATOM 757 N N . PHE A 1 93 ? -25.725 -0.392 10.229 1.00 71.19 93 PHE A N 1
ATOM 758 C CA . PHE A 1 93 ? -25.666 -1.665 10.950 1.00 71.19 93 PHE A CA 1
ATOM 759 C C . PHE A 1 93 ? -27.076 -2.220 11.165 1.00 71.19 93 PHE A C 1
ATOM 761 O O . PHE A 1 93 ? -27.773 -1.824 12.097 1.00 71.19 93 PHE A O 1
ATOM 768 N N . SER A 1 94 ? -27.489 -3.178 10.337 1.00 70.50 94 SER A N 1
ATOM 769 C CA . SER A 1 94 ? -28.703 -3.968 10.568 1.00 70.50 94 SER A CA 1
ATOM 770 C C . SER A 1 94 ? -28.340 -5.262 11.300 1.00 70.50 94 SER A C 1
ATOM 772 O O . SER A 1 94 ? -27.806 -6.194 10.696 1.00 70.50 94 SER A O 1
ATOM 774 N N . LEU A 1 95 ? -28.594 -5.316 12.607 1.00 75.12 95 LEU A N 1
ATOM 775 C CA . LEU A 1 95 ? -28.245 -6.457 13.457 1.00 75.12 95 LEU A CA 1
ATOM 776 C C . LEU A 1 95 ? -29.501 -7.062 14.071 1.00 75.12 95 LEU A C 1
ATOM 778 O O . LEU A 1 95 ? -30.349 -6.340 14.593 1.00 75.12 95 LEU A O 1
ATOM 782 N N . ASN A 1 96 ? -29.591 -8.392 14.065 1.00 78.75 96 ASN A N 1
ATOM 783 C CA . ASN A 1 96 ? -30.618 -9.103 14.810 1.00 78.75 96 ASN A CA 1
ATOM 784 C C . ASN A 1 96 ? -29.979 -9.768 16.031 1.00 78.75 96 ASN A C 1
ATOM 786 O O . ASN A 1 96 ? -29.205 -10.713 15.896 1.00 78.75 96 ASN A O 1
ATOM 790 N N . LYS A 1 97 ? -30.330 -9.290 17.230 1.00 77.38 97 LYS A N 1
ATOM 791 C CA . LYS A 1 97 ? -29.799 -9.812 18.499 1.00 77.38 97 LYS A CA 1
ATOM 792 C C . LYS A 1 97 ? -30.052 -11.316 18.670 1.00 77.38 97 LYS A C 1
ATOM 794 O O . LYS A 1 97 ? -29.222 -12.003 19.256 1.00 77.38 97 LYS A O 1
ATOM 799 N N . ASN A 1 98 ? -31.169 -11.824 18.148 1.00 79.94 98 ASN A N 1
ATOM 800 C CA . ASN A 1 98 ? -31.558 -13.224 18.318 1.00 79.94 98 ASN A CA 1
ATOM 801 C C . ASN A 1 98 ? -30.893 -14.169 17.307 1.00 79.94 98 ASN A C 1
ATOM 803 O O . ASN A 1 98 ? -30.881 -15.376 17.540 1.00 79.94 98 ASN A O 1
ATOM 807 N N . ASP A 1 99 ? -30.344 -13.656 16.201 1.00 83.88 99 ASP A N 1
ATOM 808 C CA . ASP A 1 99 ? -29.672 -14.480 15.194 1.00 83.88 99 ASP A CA 1
ATOM 809 C C . ASP A 1 99 ? -28.161 -14.262 15.236 1.00 83.88 99 ASP A C 1
ATOM 811 O O . ASP A 1 99 ? -27.637 -13.267 14.728 1.00 83.88 99 ASP A O 1
ATOM 815 N N . SER A 1 100 ? -27.448 -15.241 15.793 1.00 83.12 100 SER A N 1
ATOM 816 C CA . SER A 1 100 ? -25.988 -15.217 15.906 1.00 83.12 100 SER A CA 1
ATOM 817 C C . SER A 1 100 ? -25.268 -15.178 14.560 1.00 83.12 100 SER A C 1
ATOM 819 O O . SER A 1 100 ? -24.139 -14.693 14.474 1.00 83.12 100 SER A O 1
ATOM 821 N N . ARG A 1 101 ? -25.922 -15.629 13.483 1.00 84.31 101 ARG A N 1
ATOM 822 C CA . ARG A 1 101 ? -25.366 -15.570 12.126 1.00 84.31 101 ARG A CA 1
ATOM 823 C C . ARG A 1 101 ? -25.312 -14.145 11.590 1.00 84.31 101 ARG A C 1
ATOM 825 O O . ARG A 1 101 ? -24.369 -13.826 10.871 1.00 84.31 101 ARG A O 1
ATOM 832 N N . SER A 1 102 ? -26.253 -13.288 11.994 1.00 84.31 102 SER A N 1
ATOM 833 C CA . SER A 1 102 ? -26.330 -11.899 11.527 1.00 84.31 102 SER A CA 1
ATOM 834 C C . SER A 1 102 ? -25.099 -11.073 11.916 1.00 84.31 102 SER A C 1
ATOM 836 O O . SER A 1 102 ? -24.661 -10.225 11.142 1.00 84.31 102 SER A O 1
ATOM 838 N N . TYR A 1 103 ? -24.498 -11.350 13.081 1.00 85.44 103 TYR A N 1
ATOM 839 C CA . TYR A 1 103 ? -23.350 -10.599 13.594 1.00 85.44 103 TYR A CA 1
ATOM 840 C C . TYR A 1 103 ? -22.018 -11.356 13.597 1.00 85.44 103 TYR A C 1
ATOM 842 O O . TYR A 1 103 ? -20.981 -10.776 13.925 1.00 85.44 103 TYR A O 1
ATOM 850 N N . ARG A 1 104 ? -22.004 -12.631 13.195 1.00 88.81 104 ARG A N 1
ATOM 851 C CA . ARG A 1 104 ? -20.791 -13.466 13.177 1.00 88.81 104 ARG A CA 1
ATOM 852 C C . ARG A 1 104 ? -19.657 -12.845 12.354 1.00 88.81 104 ARG A C 1
ATOM 854 O O . ARG A 1 104 ? -18.528 -12.793 12.833 1.00 88.81 104 ARG A O 1
ATOM 861 N N . SER A 1 105 ? -19.964 -12.327 11.162 1.00 88.50 105 SER A N 1
ATOM 862 C CA . SER A 1 105 ? -18.979 -11.668 10.283 1.00 88.50 105 SER A CA 1
ATOM 863 C C . SER A 1 105 ? -18.330 -10.439 10.945 1.00 88.50 105 SER A C 1
ATOM 865 O O . SER A 1 105 ? -17.119 -10.218 10.849 1.00 88.50 105 SER A O 1
ATOM 867 N N . TYR A 1 106 ? -19.120 -9.668 11.700 1.00 87.94 106 TYR A N 1
ATOM 868 C CA . TYR A 1 106 ? -18.661 -8.486 12.430 1.00 87.94 106 TYR A CA 1
ATOM 869 C C . TYR A 1 106 ? -17.735 -8.854 13.594 1.00 87.94 106 TYR A C 1
ATOM 871 O O . TYR A 1 106 ? -16.670 -8.254 13.751 1.00 87.94 106 TYR A O 1
ATOM 879 N N . VAL A 1 107 ? -18.102 -9.882 14.363 1.00 89.81 107 VAL A N 1
ATOM 880 C CA . VAL A 1 107 ? -17.287 -10.417 15.464 1.00 89.81 107 VAL A CA 1
ATOM 881 C C . VAL A 1 107 ? -15.970 -10.999 14.945 1.00 89.81 107 VAL A C 1
ATOM 883 O O . VAL A 1 107 ? -14.910 -10.710 15.499 1.00 89.81 107 VAL A O 1
ATOM 886 N N . GLU A 1 108 ? -15.999 -11.759 13.850 1.00 90.75 108 GLU A N 1
ATOM 887 C CA . GLU A 1 108 ? -14.791 -12.313 13.227 1.00 90.75 108 GLU A CA 1
ATOM 888 C C . GLU A 1 108 ? -13.857 -11.212 12.707 1.00 90.75 108 GLU A C 1
ATOM 890 O O . GLU A 1 108 ? -12.647 -11.240 12.953 1.00 90.75 108 GLU A O 1
ATOM 895 N N . SER A 1 109 ? -14.419 -10.186 12.067 1.00 90.00 109 SER A N 1
ATOM 896 C CA . SER A 1 109 ? -13.669 -9.009 11.626 1.00 90.00 109 SER A CA 1
ATOM 897 C C . SER A 1 109 ? -13.004 -8.283 12.799 1.00 90.00 109 SER A C 1
ATOM 899 O O . SER A 1 109 ? -11.835 -7.899 12.701 1.00 90.00 109 SER A O 1
ATOM 901 N N . LEU A 1 110 ? -13.704 -8.141 13.931 1.00 89.12 110 LEU A N 1
ATOM 902 C CA . LEU A 1 110 ? -13.152 -7.550 15.153 1.00 89.12 110 LEU A CA 1
ATOM 903 C C . LEU A 1 110 ? -12.049 -8.413 15.770 1.00 89.12 110 LEU A C 1
ATOM 905 O O . LEU A 1 110 ? -11.003 -7.874 16.130 1.00 89.12 110 LEU A O 1
ATOM 909 N N . HIS A 1 111 ? -12.220 -9.736 15.831 1.00 90.94 111 HIS A N 1
ATOM 910 C CA . HIS A 1 111 ? -11.173 -10.659 16.288 1.00 90.94 111 HIS A CA 1
ATOM 911 C C . HIS A 1 111 ? -9.922 -10.577 15.418 1.00 90.94 111 HIS A C 1
ATOM 913 O O . HIS A 1 111 ? -8.813 -10.459 15.940 1.00 90.94 111 HIS A O 1
ATOM 919 N N . LYS A 1 112 ? -10.083 -10.569 14.091 1.00 91.19 112 LYS A N 1
ATOM 920 C CA . LYS A 1 112 ? -8.970 -10.417 13.146 1.00 91.19 112 LYS A CA 1
ATOM 921 C C . LYS A 1 112 ? -8.267 -9.071 13.320 1.00 91.19 112 LYS A C 1
ATOM 923 O O . LYS A 1 112 ? -7.036 -9.020 13.336 1.00 91.19 112 LYS A O 1
ATOM 928 N N . PHE A 1 113 ? -9.033 -7.994 13.484 1.00 89.06 113 PHE A N 1
ATOM 929 C CA . PHE A 1 113 ? -8.507 -6.647 13.684 1.00 89.06 113 PHE A CA 1
ATOM 930 C C . PHE A 1 113 ? -7.752 -6.507 15.018 1.00 89.06 113 PHE A C 1
ATOM 932 O O . PHE A 1 113 ? -6.610 -6.042 15.044 1.00 89.06 113 PHE A O 1
ATOM 939 N N . LEU A 1 114 ? -8.344 -6.964 16.126 1.00 89.25 114 LEU A N 1
ATOM 940 C CA . LEU A 1 114 ? -7.752 -6.895 17.465 1.00 89.25 114 LEU A CA 1
ATOM 941 C C . LEU A 1 114 ? -6.654 -7.939 17.698 1.00 89.25 114 LEU A C 1
ATOM 943 O O . LEU A 1 114 ? -5.799 -7.746 18.561 1.00 89.25 114 LEU A O 1
ATOM 947 N N . GLY A 1 115 ? -6.601 -9.002 16.893 1.00 88.69 115 GLY A N 1
ATOM 948 C CA . GLY A 1 115 ? -5.586 -10.050 16.980 1.00 88.69 115 GLY A CA 1
ATOM 949 C C . GLY A 1 115 ? -4.153 -9.568 16.727 1.00 88.69 115 GLY A C 1
ATOM 950 O O . GLY A 1 115 ? -3.207 -10.253 17.114 1.00 88.69 115 GLY A O 1
ATOM 951 N N . ALA A 1 116 ? -3.962 -8.397 16.107 1.00 86.31 116 ALA A N 1
ATOM 952 C CA . ALA A 1 116 ? -2.656 -7.741 15.968 1.00 86.31 116 ALA A CA 1
ATOM 953 C C . ALA A 1 116 ? -2.211 -6.974 17.233 1.00 86.31 116 ALA A C 1
ATOM 955 O O . ALA A 1 116 ? -1.042 -6.601 17.347 1.00 86.31 116 ALA A O 1
ATOM 956 N N . TYR A 1 117 ? -3.127 -6.746 18.179 1.00 85.31 117 TYR A N 1
ATOM 957 C CA . TYR A 1 117 ? -2.901 -6.019 19.433 1.00 85.31 117 TYR A CA 1
ATOM 958 C C . TYR A 1 117 ? -2.772 -6.947 20.651 1.00 85.31 117 TYR A C 1
ATOM 960 O O . TYR A 1 117 ? -2.791 -6.483 21.787 1.00 85.31 117 TYR A O 1
ATOM 968 N N . ASN A 1 118 ? -2.635 -8.256 20.428 1.00 88.38 118 ASN A N 1
ATOM 969 C CA . ASN A 1 118 ? -2.313 -9.203 21.492 1.00 88.38 118 ASN A CA 1
ATOM 970 C C . ASN A 1 118 ? -0.873 -8.996 21.972 1.00 88.38 118 ASN A C 1
ATOM 972 O O . ASN A 1 118 ? 0.032 -8.802 21.159 1.00 88.38 118 ASN A O 1
ATOM 976 N N . GLU A 1 119 ? -0.658 -9.108 23.281 1.00 84.69 119 GLU A N 1
ATOM 977 C CA . GLU A 1 119 ? 0.646 -8.878 23.917 1.00 84.69 119 GLU A CA 1
ATOM 978 C C . GLU A 1 119 ? 1.739 -9.790 23.342 1.00 84.69 119 GLU A C 1
ATOM 980 O O . GLU A 1 119 ? 2.843 -9.328 23.057 1.00 84.69 119 GLU A O 1
ATOM 985 N N . SER A 1 120 ? 1.394 -11.041 23.014 1.00 86.12 120 SER A N 1
ATOM 986 C CA . SER A 1 120 ? 2.294 -12.006 22.364 1.00 86.12 120 SER A CA 1
ATOM 987 C C . SER A 1 120 ? 2.847 -11.540 21.013 1.00 86.12 120 SER A C 1
ATOM 989 O O . SER A 1 120 ? 3.955 -11.916 20.638 1.00 86.12 120 SER A O 1
ATOM 991 N N . LYS A 1 121 ? 2.113 -10.695 20.277 1.00 85.19 121 LYS A N 1
ATOM 992 C CA . LYS A 1 121 ? 2.554 -10.131 18.988 1.00 85.19 121 LYS A CA 1
ATOM 993 C C . LYS A 1 121 ? 3.227 -8.763 19.128 1.00 85.19 121 LYS A C 1
ATOM 995 O O . LYS A 1 121 ? 3.709 -8.215 18.138 1.00 85.19 121 LYS A O 1
ATOM 1000 N N . GLN A 1 122 ? 3.245 -8.191 20.331 1.00 83.44 122 GLN A N 1
ATOM 1001 C CA . GLN A 1 122 ? 3.759 -6.850 20.611 1.00 83.44 122 GLN A CA 1
ATOM 1002 C C . GLN A 1 122 ? 5.094 -6.858 21.373 1.00 83.44 122 GLN A C 1
ATOM 1004 O O . GLN A 1 122 ? 5.483 -5.825 21.903 1.00 83.44 122 GLN A O 1
ATOM 1009 N N . THR A 1 123 ? 5.835 -7.969 21.373 1.00 82.12 123 THR A N 1
ATOM 1010 C CA . THR A 1 123 ? 7.102 -8.135 22.117 1.00 82.12 123 THR A CA 1
ATOM 1011 C C . THR A 1 123 ? 8.199 -7.128 21.761 1.00 82.12 123 THR A C 1
ATOM 1013 O O . THR A 1 123 ? 9.064 -6.854 22.582 1.00 82.12 123 THR A O 1
ATOM 1016 N N . ARG A 1 124 ? 8.169 -6.556 20.550 1.00 81.25 124 ARG A N 1
ATOM 1017 C CA . ARG A 1 124 ? 9.117 -5.521 20.091 1.00 81.25 124 ARG A CA 1
ATOM 1018 C C . ARG A 1 124 ? 8.682 -4.088 20.422 1.00 81.25 124 ARG A C 1
ATOM 1020 O O . ARG A 1 124 ? 9.414 -3.149 20.125 1.00 81.25 124 ARG A O 1
ATOM 1027 N N . ASN A 1 125 ? 7.471 -3.903 20.945 1.00 81.81 125 ASN A N 1
ATOM 1028 C CA . ASN A 1 125 ? 6.931 -2.583 21.254 1.00 81.81 125 ASN A CA 1
ATOM 1029 C C . ASN A 1 125 ? 7.256 -2.215 22.701 1.00 81.81 125 ASN A C 1
ATOM 1031 O O . ASN A 1 125 ? 7.351 -3.080 23.566 1.00 81.81 125 ASN A O 1
ATOM 1035 N N . ILE A 1 126 ? 7.358 -0.920 22.963 1.00 83.12 126 ILE A N 1
ATOM 1036 C CA . ILE A 1 126 ? 7.697 -0.381 24.280 1.00 83.12 126 ILE A CA 1
ATOM 1037 C C . ILE A 1 126 ? 6.505 0.358 24.901 1.00 83.12 126 ILE A C 1
ATOM 1039 O O . ILE A 1 126 ? 5.672 0.917 24.175 1.00 83.12 126 ILE A O 1
ATOM 1043 N N . PRO A 1 127 ? 6.394 0.387 26.239 1.00 80.94 127 PRO A N 1
ATOM 1044 C CA . PRO A 1 127 ? 5.363 1.160 26.915 1.00 80.94 127 PRO A CA 1
ATOM 1045 C C . PRO A 1 127 ? 5.656 2.660 26.774 1.00 80.94 127 PRO A C 1
ATOM 1047 O O . PRO A 1 127 ? 6.687 3.151 27.228 1.00 80.94 127 PRO A O 1
ATOM 1050 N N . CYS A 1 128 ? 4.741 3.400 26.146 1.00 78.06 128 CYS A N 1
ATOM 1051 C CA . CYS A 1 128 ? 4.894 4.840 25.940 1.00 78.06 128 CYS A CA 1
ATOM 1052 C C . CYS A 1 128 ? 4.170 5.667 27.017 1.00 78.06 128 CYS A C 1
ATOM 1054 O O . CYS A 1 128 ? 3.065 5.299 27.436 1.00 78.06 128 CYS A O 1
ATOM 1056 N N . PRO A 1 129 ? 4.730 6.823 27.424 1.00 73.69 129 PRO A N 1
ATOM 1057 C CA . PRO A 1 129 ? 4.064 7.741 28.340 1.00 73.69 129 PRO A CA 1
ATOM 1058 C C . PRO A 1 129 ? 2.813 8.350 27.691 1.00 73.69 129 PRO A C 1
ATOM 1060 O O . PRO A 1 129 ? 2.831 8.801 26.544 1.00 73.69 129 PRO A O 1
ATOM 1063 N N . LYS A 1 130 ? 1.703 8.389 28.436 1.00 72.19 130 LYS A N 1
ATOM 1064 C CA . LYS A 1 130 ? 0.438 8.959 27.951 1.00 72.19 130 LYS A CA 1
ATOM 1065 C C . LYS A 1 130 ? 0.570 10.478 27.784 1.00 72.19 130 LYS A C 1
ATOM 1067 O O . LYS A 1 130 ? 1.033 11.168 28.686 1.00 72.19 130 LYS A O 1
ATOM 1072 N N . GLY A 1 131 ? 0.126 11.002 26.641 1.00 65.06 131 GLY A N 1
ATOM 1073 C CA . GLY A 1 131 ? -0.016 12.446 26.410 1.00 65.06 131 GLY A CA 1
ATOM 1074 C C . GLY A 1 131 ? 1.262 13.209 26.041 1.00 65.06 131 GLY A C 1
ATOM 1075 O O . GLY A 1 131 ? 1.182 14.419 25.839 1.00 65.06 131 GLY A O 1
ATOM 1076 N N . LYS A 1 132 ? 2.412 12.536 25.905 1.00 65.38 132 LYS A N 1
ATOM 1077 C CA . LYS A 1 132 ? 3.672 13.150 25.456 1.00 65.38 132 LYS A CA 1
ATOM 1078 C C . LYS A 1 132 ? 4.086 12.624 24.083 1.00 65.38 132 LYS A C 1
ATOM 1080 O O . LYS A 1 132 ? 3.749 11.495 23.726 1.00 65.38 132 LYS A O 1
ATOM 1085 N N . LEU A 1 133 ? 4.785 13.458 23.313 1.00 62.28 133 LEU A N 1
ATOM 1086 C CA . LEU A 1 133 ? 5.432 13.016 22.081 1.00 62.28 133 LEU A CA 1
ATOM 1087 C C . LEU A 1 133 ? 6.590 12.092 22.460 1.00 62.28 133 LEU A C 1
ATOM 1089 O O . LEU A 1 133 ? 7.362 12.405 23.365 1.00 62.28 133 LEU A O 1
ATOM 1093 N N . PHE A 1 134 ? 6.655 10.931 21.815 1.00 67.25 134 PHE A N 1
ATOM 1094 C CA . PHE A 1 134 ? 7.708 9.960 22.061 1.00 67.25 134 PHE A CA 1
ATOM 1095 C C . PHE A 1 134 ? 8.806 10.143 21.015 1.00 67.25 134 PHE A C 1
ATOM 1097 O O . PHE A 1 134 ? 8.732 9.578 19.924 1.00 67.25 134 PHE A O 1
ATOM 1104 N N . GLU A 1 135 ? 9.779 10.990 21.342 1.00 65.62 135 GLU A N 1
ATOM 1105 C CA . GLU A 1 135 ? 10.948 11.251 20.503 1.00 65.62 135 GLU A CA 1
ATOM 1106 C C . GLU A 1 135 ? 11.994 10.156 20.720 1.00 65.62 135 GLU A C 1
ATOM 1108 O O . GLU A 1 135 ? 12.379 9.853 21.850 1.00 65.62 135 GLU A O 1
ATOM 1113 N N . GLN A 1 136 ? 12.434 9.534 19.627 1.00 65.62 136 GLN A N 1
ATOM 1114 C CA . GLN A 1 136 ? 13.478 8.514 19.639 1.00 65.62 136 GLN A CA 1
ATOM 1115 C C . GLN A 1 136 ? 14.647 8.977 18.786 1.00 65.62 136 GLN A C 1
ATOM 1117 O O . GLN A 1 136 ? 14.499 9.181 17.584 1.00 65.62 136 GLN A O 1
ATOM 1122 N N . THR A 1 137 ? 15.816 9.077 19.409 1.00 59.97 137 THR A N 1
ATOM 1123 C CA . THR A 1 137 ? 17.080 9.425 18.743 1.00 59.97 137 THR A CA 1
ATOM 1124 C C . THR A 1 137 ? 17.757 8.204 18.101 1.00 59.97 137 THR A C 1
ATOM 1126 O O . THR A 1 137 ? 18.745 8.344 17.388 1.00 59.97 137 THR A O 1
ATOM 1129 N N . SER A 1 138 ? 17.258 6.988 18.352 1.00 64.81 138 SER A N 1
ATOM 1130 C CA . SER A 1 138 ? 17.827 5.746 17.821 1.00 64.81 138 SER A CA 1
ATOM 1131 C C . SER A 1 138 ? 17.425 5.492 16.365 1.00 64.81 138 SER A C 1
ATOM 1133 O O . SER A 1 138 ? 16.277 5.703 15.975 1.00 64.81 138 SER A O 1
ATOM 1135 N N . SER A 1 139 ? 18.356 4.946 15.573 1.00 60.78 139 SER A N 1
ATOM 1136 C CA . SER A 1 139 ? 18.111 4.510 14.186 1.00 60.78 139 SER A CA 1
ATOM 1137 C C . SER A 1 139 ? 17.019 3.437 14.088 1.00 60.78 139 SER A C 1
ATOM 1139 O O . SER A 1 139 ? 16.227 3.429 13.150 1.00 60.78 139 SER A O 1
ATOM 1141 N N . ASN A 1 140 ? 16.919 2.574 15.102 1.00 67.31 140 ASN A N 1
ATOM 1142 C CA . ASN A 1 140 ? 15.825 1.624 15.257 1.00 67.31 140 ASN A CA 1
ATOM 1143 C C . ASN A 1 140 ? 14.701 2.259 16.084 1.00 67.31 140 ASN A C 1
ATOM 1145 O O . ASN A 1 140 ? 14.751 2.265 17.318 1.00 67.31 140 ASN A O 1
ATOM 1149 N N . LYS A 1 141 ? 13.686 2.801 15.403 1.00 70.62 141 LYS A N 1
ATOM 1150 C CA . LYS A 1 141 ? 12.489 3.366 16.044 1.00 70.62 141 LYS A CA 1
ATOM 1151 C C . LYS A 1 141 ? 11.562 2.240 16.510 1.00 70.62 141 LYS A C 1
ATOM 1153 O O . LYS A 1 141 ? 11.053 1.458 15.708 1.00 70.62 141 LYS A O 1
ATOM 1158 N N . SER A 1 142 ? 11.318 2.173 17.813 1.00 74.06 142 SER A N 1
ATOM 1159 C CA . SER A 1 142 ? 10.381 1.238 18.439 1.00 74.06 142 SER A CA 1
ATOM 1160 C C . SER A 1 142 ? 8.965 1.813 18.446 1.00 74.06 142 SER A C 1
ATOM 1162 O O . SER A 1 142 ? 8.761 3.022 18.552 1.00 74.06 142 SER A O 1
ATOM 1164 N N . ALA A 1 143 ? 7.953 0.958 18.320 1.00 80.62 143 ALA A N 1
ATOM 1165 C CA . ALA A 1 143 ? 6.559 1.391 18.351 1.00 80.62 143 ALA A CA 1
ATOM 1166 C C . ALA A 1 143 ? 5.990 1.374 19.775 1.00 80.62 143 ALA A C 1
ATOM 1168 O O . ALA A 1 143 ? 6.394 0.559 20.605 1.00 80.62 143 ALA A O 1
ATOM 1169 N N . CYS A 1 144 ? 4.993 2.224 20.032 1.00 82.81 144 CYS A N 1
ATOM 1170 C CA . CYS A 1 144 ? 4.267 2.202 21.294 1.00 82.81 144 CYS A CA 1
ATOM 1171 C C . CYS A 1 144 ? 3.374 0.965 21.396 1.00 82.81 144 CYS A C 1
ATOM 1173 O O . CYS A 1 144 ? 2.631 0.628 20.467 1.00 82.81 144 CYS A O 1
ATOM 1175 N N . GLN A 1 145 ? 3.426 0.305 22.549 1.00 83.12 145 GLN A N 1
ATOM 1176 C CA . GLN A 1 145 ? 2.527 -0.787 22.875 1.00 83.12 145 GLN A CA 1
ATOM 1177 C C . GLN A 1 145 ? 1.112 -0.249 23.112 1.00 83.12 145 GLN A C 1
ATOM 1179 O O . GLN A 1 145 ? 0.914 0.762 23.786 1.00 83.12 145 GLN A O 1
ATOM 1184 N N . PHE A 1 146 ? 0.119 -0.945 22.562 1.00 84.44 146 PHE A N 1
ATOM 1185 C CA . PHE A 1 146 ? -1.293 -0.651 22.778 1.00 84.44 146 PHE A CA 1
ATOM 1186 C C . PHE A 1 146 ? -1.969 -1.893 23.344 1.00 84.44 146 PHE A C 1
ATOM 1188 O O . PHE A 1 146 ? -2.100 -2.892 22.634 1.00 84.44 146 PHE A O 1
ATOM 1195 N N . SER A 1 147 ? -2.383 -1.819 24.611 1.00 83.38 147 SER A N 1
ATOM 1196 C CA . SER A 1 147 ? -3.076 -2.916 25.287 1.00 83.38 147 SER A CA 1
ATOM 1197 C C . SER A 1 147 ? -4.574 -2.878 24.989 1.00 83.38 147 SER A C 1
ATOM 1199 O O . SER A 1 147 ? -5.221 -1.834 25.098 1.00 83.38 147 SER A O 1
ATOM 1201 N N . ARG A 1 148 ? -5.146 -4.050 24.681 1.00 84.75 148 ARG A N 1
ATOM 1202 C CA . ARG A 1 148 ? -6.591 -4.232 24.452 1.00 84.75 148 ARG A CA 1
ATOM 1203 C C . ARG A 1 148 ? -7.433 -3.875 25.676 1.00 84.75 148 ARG A C 1
ATOM 1205 O O . ARG A 1 148 ? -8.598 -3.530 25.522 1.00 84.75 148 ARG A O 1
ATOM 1212 N N . THR A 1 149 ? -6.850 -3.907 26.873 1.00 83.56 149 THR A N 1
ATOM 1213 C CA . THR A 1 149 ? -7.521 -3.536 28.131 1.00 83.56 149 THR A CA 1
ATOM 1214 C C . THR A 1 149 ? -8.069 -2.107 28.118 1.00 83.56 149 THR A C 1
ATOM 1216 O O . THR A 1 149 ? -9.081 -1.834 28.759 1.00 83.56 149 THR A O 1
ATOM 1219 N N . ILE A 1 150 ? -7.471 -1.213 27.320 1.00 83.19 150 ILE A N 1
ATOM 1220 C CA . ILE A 1 150 ? -7.909 0.180 27.159 1.00 83.19 150 ILE A CA 1
ATOM 1221 C C . ILE A 1 150 ? -9.314 0.265 26.531 1.00 83.19 150 ILE A C 1
ATOM 1223 O O . ILE A 1 150 ? -10.042 1.216 26.803 1.00 83.19 150 ILE A O 1
ATOM 1227 N N . LEU A 1 151 ? -9.731 -0.737 25.743 1.00 81.12 151 LEU A N 1
ATOM 1228 C CA . LEU A 1 151 ? -11.075 -0.802 25.148 1.00 81.12 151 LEU A CA 1
ATOM 1229 C C . LEU A 1 151 ? -12.164 -1.237 26.147 1.00 81.12 151 LEU A C 1
ATOM 1231 O O . LEU A 1 151 ? -13.335 -1.320 25.778 1.00 81.12 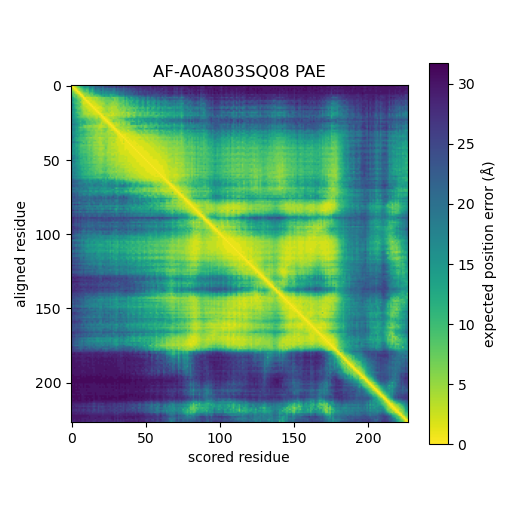151 LEU A O 1
ATOM 1235 N N . GLY A 1 152 ? -11.805 -1.561 27.393 1.00 84.94 152 GLY A N 1
ATOM 1236 C CA . GLY A 1 152 ? -12.754 -1.974 28.424 1.00 84.94 152 GLY A CA 1
ATOM 1237 C C . GLY A 1 152 ? -13.619 -3.170 27.984 1.00 84.94 152 GLY A C 1
ATOM 1238 O O . GLY A 1 152 ? -13.061 -4.228 27.667 1.00 84.94 152 GLY A O 1
ATOM 1239 N N . PRO A 1 153 ? -14.963 -3.047 27.957 1.00 82.31 153 PRO A N 1
ATOM 1240 C CA . PRO A 1 153 ? -15.860 -4.148 27.591 1.00 82.31 153 PRO A CA 1
ATOM 1241 C C . PRO A 1 153 ? -15.702 -4.594 26.128 1.00 82.31 153 PRO A C 1
ATOM 1243 O O . PRO A 1 153 ? -15.910 -5.762 25.821 1.00 82.31 153 PRO A O 1
ATOM 1246 N N . CYS A 1 154 ? -15.235 -3.712 25.241 1.00 84.56 154 CYS A N 1
ATOM 1247 C CA . CYS A 1 154 ? -15.021 -4.007 23.821 1.00 84.56 154 CYS A CA 1
ATOM 1248 C C . CYS A 1 154 ? -13.640 -4.609 23.525 1.00 84.56 154 CYS A C 1
ATOM 1250 O O . CYS A 1 154 ? -13.235 -4.733 22.371 1.00 84.56 154 CYS A O 1
ATOM 1252 N N . SER A 1 155 ? -12.886 -4.971 24.565 1.00 83.69 155 SER A N 1
ATOM 1253 C CA . SER A 1 155 ? -11.554 -5.558 24.427 1.00 83.69 155 SER A CA 1
ATOM 1254 C C . SER A 1 155 ? -11.572 -6.965 23.842 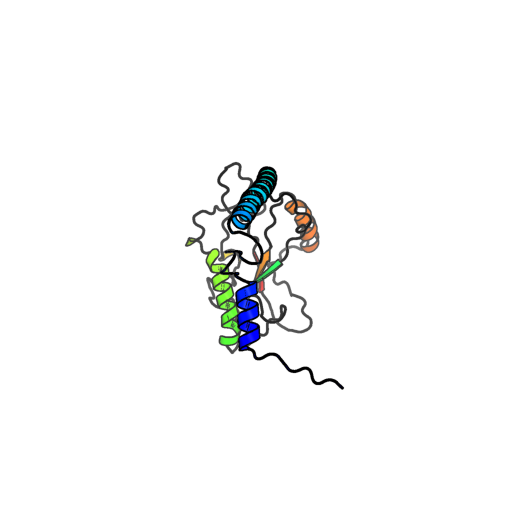1.00 83.69 155 SER A C 1
ATOM 1256 O O . SER A 1 155 ? -10.551 -7.378 23.298 1.00 83.69 155 SER A O 1
ATOM 1258 N N . GLY A 1 156 ? -12.684 -7.699 23.938 1.00 84.44 156 GLY A N 1
ATOM 1259 C CA . GLY A 1 156 ? -12.767 -9.111 23.550 1.00 84.44 156 GLY A CA 1
ATOM 1260 C C . GLY A 1 156 ? -12.157 -10.080 24.566 1.00 84.44 156 GLY A C 1
ATOM 1261 O O . GLY A 1 156 ? -11.998 -11.251 24.250 1.00 84.44 156 GLY A O 1
ATOM 1262 N N . LEU A 1 157 ? -11.746 -9.588 25.746 1.00 84.31 157 LEU A N 1
ATOM 1263 C CA . LEU A 1 157 ? -11.126 -10.400 26.805 1.00 84.31 157 LEU A CA 1
ATOM 1264 C C . LEU A 1 157 ? -12.153 -10.976 27.785 1.00 84.31 157 LEU A C 1
ATOM 1266 O O . LEU A 1 157 ? -11.945 -12.050 28.333 1.00 84.31 157 LEU A O 1
ATOM 1270 N N . LYS A 1 158 ? -13.237 -10.231 28.037 1.00 83.88 158 LYS A N 1
ATOM 1271 C CA . LYS A 1 158 ? -14.341 -10.653 28.915 1.00 83.88 158 LYS A CA 1
ATOM 1272 C C . LYS A 1 158 ? -15.520 -11.230 28.133 1.00 83.88 158 LYS A C 1
ATOM 1274 O O . LYS A 1 158 ? -16.189 -12.126 28.624 1.00 83.88 158 LYS A O 1
ATOM 1279 N N . ASP A 1 159 ? -15.771 -10.690 26.944 1.00 85.31 159 ASP A N 1
ATOM 1280 C CA . ASP A 1 159 ? -16.840 -11.111 26.042 1.00 85.31 159 ASP A CA 1
ATOM 1281 C C . ASP A 1 159 ? -16.261 -11.285 24.637 1.00 85.31 159 ASP A C 1
ATOM 1283 O O . ASP A 1 159 ? -15.809 -10.316 24.025 1.00 85.31 159 ASP A O 1
ATOM 1287 N N . GLU A 1 160 ? -16.275 -12.513 24.123 1.00 87.00 160 GLU A N 1
ATOM 1288 C CA . GLU A 1 160 ? -15.788 -12.833 22.777 1.00 87.00 160 GLU A CA 1
ATOM 1289 C C . GLU A 1 160 ? -16.701 -12.293 21.668 1.00 87.00 160 GLU A C 1
ATOM 1291 O O . GLU A 1 160 ? -16.261 -12.170 20.524 1.00 87.00 160 GLU A O 1
ATOM 1296 N N . ASN A 1 161 ? -17.947 -11.938 22.002 1.00 86.94 161 ASN A N 1
ATOM 1297 C CA . ASN A 1 161 ? -18.940 -11.418 21.067 1.00 86.94 161 ASN A CA 1
ATOM 1298 C C . ASN A 1 161 ? -19.005 -9.888 21.042 1.00 86.94 161 ASN A C 1
ATOM 1300 O O . ASN A 1 161 ? -19.894 -9.352 20.387 1.00 86.94 161 ASN A O 1
ATOM 1304 N N . TYR A 1 162 ? -18.104 -9.176 21.729 1.00 86.75 162 TYR A N 1
ATOM 1305 C CA . TYR A 1 162 ? -17.992 -7.710 21.685 1.00 86.75 162 TYR A CA 1
ATOM 1306 C C . TYR A 1 162 ? -19.336 -6.967 21.872 1.00 86.75 162 TYR A C 1
ATOM 1308 O O . TYR A 1 162 ? -19.629 -6.008 21.154 1.00 86.75 162 TYR A O 1
ATOM 1316 N N . GLY A 1 163 ? -20.193 -7.441 22.783 1.00 84.19 163 GLY A N 1
ATOM 1317 C CA . GLY A 1 163 ? -21.494 -6.842 23.092 1.00 84.19 163 GLY A CA 1
ATOM 1318 C C . GLY A 1 163 ? -22.601 -7.062 22.048 1.00 84.19 163 GLY A C 1
ATOM 1319 O O . GLY A 1 163 ? -23.748 -6.680 22.296 1.00 84.19 163 GLY A O 1
ATOM 1320 N N . TYR A 1 164 ? -22.319 -7.728 20.918 1.00 83.75 164 TYR A N 1
ATOM 1321 C CA . TYR A 1 164 ? -23.312 -7.983 19.862 1.00 83.75 164 TYR A CA 1
ATOM 1322 C C . TYR A 1 164 ? -24.453 -8.889 20.351 1.00 83.75 164 TYR A C 1
ATOM 1324 O O . TYR A 1 164 ? -25.618 -8.603 20.084 1.00 83.75 164 TYR A O 1
ATOM 1332 N N . GLY A 1 165 ? -24.146 -9.914 21.154 1.00 83.25 165 GLY A N 1
ATOM 1333 C CA . GLY A 1 165 ? -25.162 -10.798 21.744 1.00 83.25 165 GLY A CA 1
ATOM 1334 C C . GLY A 1 165 ? -26.026 -10.129 22.823 1.00 83.25 165 GLY A C 1
ATOM 1335 O O . GLY A 1 165 ? -27.142 -10.568 23.085 1.00 83.25 165 GLY A O 1
ATOM 1336 N N . GLN A 1 166 ? -25.547 -9.040 23.432 1.00 82.25 166 GLN A N 1
ATOM 1337 C CA . GLN A 1 166 ? -26.279 -8.305 24.472 1.00 82.25 166 GLN A CA 1
ATOM 1338 C C . GLN A 1 166 ? -27.147 -7.172 23.903 1.00 82.25 166 GLN A C 1
ATOM 1340 O O . GLN A 1 166 ? -28.015 -6.650 24.606 1.00 82.25 166 GLN A O 1
ATOM 1345 N N . GLY A 1 167 ? -27.012 -6.855 22.611 1.00 76.88 167 GLY A N 1
ATOM 1346 C CA . GLY A 1 167 ? -27.697 -5.726 21.972 1.00 76.88 167 GLY A CA 1
ATOM 1347 C C . GLY A 1 167 ? -26.981 -4.386 22.165 1.00 76.88 167 GLY A C 1
ATOM 1348 O O . GLY A 1 167 ? -27.559 -3.342 21.883 1.00 76.88 167 GLY A O 1
ATOM 1349 N N . THR A 1 168 ? -25.726 -4.413 22.618 1.00 81.81 168 THR A N 1
ATOM 1350 C CA . THR A 1 168 ? -24.846 -3.245 22.763 1.00 81.81 168 THR A CA 1
ATOM 1351 C C . THR A 1 168 ? -23.585 -3.463 21.920 1.00 81.81 168 THR A C 1
ATOM 1353 O O . THR A 1 168 ? -22.523 -3.758 22.476 1.00 81.81 168 THR A O 1
ATOM 1356 N N . PRO A 1 169 ? -23.683 -3.411 20.577 1.00 83.69 169 PRO A N 1
ATOM 1357 C CA . PRO A 1 169 ? -22.569 -3.756 19.706 1.00 83.69 169 PRO A CA 1
ATOM 1358 C C . PRO A 1 169 ? -21.425 -2.744 19.835 1.00 83.69 169 PRO A C 1
ATOM 1360 O O . PRO A 1 169 ? -21.628 -1.527 19.868 1.00 83.69 169 PRO A O 1
ATOM 1363 N N . CYS A 1 170 ? -20.205 -3.270 19.904 1.00 84.62 170 CYS A N 1
ATOM 1364 C CA . CYS A 1 170 ? -18.987 -2.475 19.935 1.00 84.62 170 CYS A CA 1
ATOM 1365 C C . CYS A 1 170 ? -18.515 -2.115 18.526 1.00 84.62 170 CYS A C 1
ATOM 1367 O O . CYS A 1 170 ? -18.407 -2.977 17.646 1.00 84.62 170 CYS A O 1
ATOM 1369 N N . VAL A 1 171 ? -18.137 -0.850 18.354 1.00 85.00 171 VAL A N 1
ATOM 1370 C CA . VAL A 1 171 ? -17.541 -0.338 17.122 1.00 85.00 171 VAL A CA 1
ATOM 1371 C C . VAL A 1 171 ? -16.215 0.339 17.441 1.00 85.00 171 VAL A C 1
ATOM 1373 O O . VAL A 1 171 ? -16.110 1.196 18.322 1.00 85.00 171 VAL A O 1
ATOM 1376 N N . VAL A 1 172 ? -15.177 -0.066 16.716 1.00 84.69 172 VAL A N 1
ATOM 1377 C CA . VAL A 1 172 ? -13.818 0.431 16.898 1.00 84.69 172 VAL A CA 1
ATOM 1378 C C . VAL A 1 172 ? -13.488 1.399 15.774 1.00 84.69 172 VAL A C 1
ATOM 1380 O O . VAL A 1 172 ? -13.555 1.053 14.598 1.00 84.69 172 VAL A O 1
ATOM 1383 N N . ILE A 1 173 ? -13.095 2.615 16.131 1.00 82.56 173 ILE A N 1
ATOM 1384 C CA . ILE A 1 173 ? -12.670 3.645 15.191 1.00 82.56 173 ILE A CA 1
ATOM 1385 C C . ILE A 1 173 ? -11.150 3.723 15.197 1.00 82.56 173 ILE A C 1
ATOM 1387 O O . ILE A 1 173 ? -10.520 3.886 16.237 1.00 82.56 173 ILE A O 1
ATOM 1391 N N . LYS A 1 174 ? -10.550 3.652 14.016 1.00 80.62 174 LYS A N 1
ATOM 1392 C CA . LYS A 1 174 ? -9.119 3.792 13.785 1.00 80.62 174 LYS A CA 1
ATOM 1393 C C . LYS A 1 174 ? -8.841 5.083 13.024 1.00 80.62 174 LYS A C 1
ATOM 1395 O O . LYS A 1 174 ? -9.462 5.356 12.003 1.00 80.62 174 LYS A O 1
ATOM 1400 N N . MET A 1 175 ? -7.865 5.852 13.492 1.00 78.50 175 MET A N 1
ATOM 1401 C CA . MET A 1 175 ? -7.343 7.001 12.745 1.00 78.50 175 MET A CA 1
ATOM 1402 C C . MET A 1 175 ? -6.338 6.557 11.677 1.00 78.50 175 MET A C 1
ATOM 1404 O O . MET A 1 175 ? -5.483 5.703 11.939 1.00 78.50 175 MET A O 1
ATOM 1408 N N . ASN A 1 176 ? -6.403 7.171 10.493 1.00 79.25 176 ASN A N 1
ATOM 1409 C CA . ASN A 1 176 ? -5.373 7.006 9.472 1.00 79.25 176 ASN A CA 1
ATOM 1410 C C . ASN A 1 176 ? -4.038 7.577 9.951 1.00 79.25 176 ASN A C 1
ATOM 1412 O O . ASN A 1 176 ? -3.975 8.618 10.606 1.00 79.25 176 ASN A O 1
ATOM 1416 N N . ARG A 1 177 ? -2.957 6.872 9.617 1.00 73.38 177 ARG A N 1
ATOM 1417 C CA . ARG A 1 177 ? -1.603 7.274 9.995 1.00 73.38 177 ARG A CA 1
ATOM 1418 C C . ARG A 1 177 ? -1.146 8.430 9.111 1.00 73.38 177 ARG A C 1
ATOM 1420 O O . ARG A 1 177 ? -1.212 8.326 7.890 1.00 73.38 177 ARG A O 1
ATOM 1427 N N . VAL A 1 178 ? -0.648 9.490 9.740 1.00 68.06 178 VAL A N 1
ATOM 1428 C CA . VAL A 1 178 ? -0.006 10.633 9.081 1.00 68.06 178 VAL A CA 1
ATOM 1429 C C . VAL A 1 178 ? 1.336 10.862 9.766 1.00 68.06 178 VAL A C 1
ATOM 1431 O O . VAL A 1 178 ? 1.415 10.886 10.992 1.00 68.06 178 VAL A O 1
ATOM 1434 N N . SER A 1 179 ? 2.401 10.978 8.979 1.00 59.03 179 SER A N 1
ATOM 1435 C CA . SER A 1 179 ? 3.777 11.125 9.461 1.00 59.03 179 SER A CA 1
ATOM 1436 C C . SER A 1 179 ? 4.146 12.613 9.611 1.00 59.03 179 SER A C 1
ATOM 1438 O O . SER A 1 179 ? 4.986 13.108 8.858 1.00 59.03 179 SER A O 1
ATOM 1440 N N . GLU A 1 180 ? 3.467 13.355 10.488 1.00 58.19 180 GLU A N 1
ATOM 1441 C CA . GLU A 1 180 ? 3.740 14.786 10.687 1.00 58.19 180 GLU A CA 1
ATOM 1442 C C . GLU A 1 180 ? 3.935 15.152 12.165 1.00 58.19 180 GLU A C 1
ATOM 1444 O O . GLU A 1 180 ? 3.124 14.791 13.021 1.00 58.19 180 GLU A O 1
ATOM 1449 N N . ASN A 1 181 ? 4.975 15.947 12.438 1.00 48.88 181 ASN A N 1
ATOM 1450 C CA .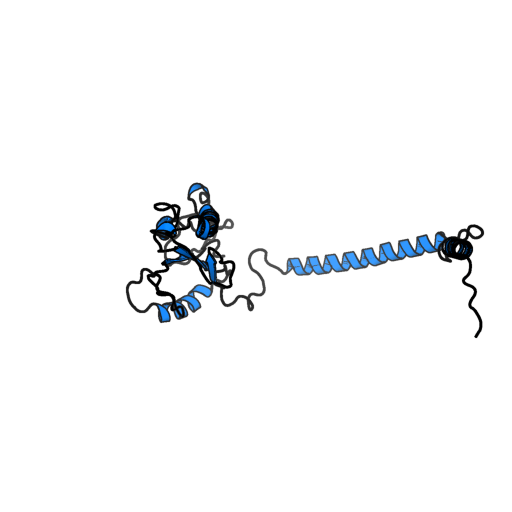 ASN A 1 181 ? 5.310 16.473 13.767 1.00 48.88 181 ASN A CA 1
ATOM 1451 C C . ASN A 1 181 ? 4.401 17.644 14.204 1.00 48.88 181 ASN A C 1
ATOM 1453 O O . ASN A 1 181 ? 4.290 17.927 15.395 1.00 48.88 181 ASN A O 1
ATOM 1457 N N . ASN A 1 182 ? 3.661 18.265 13.276 1.00 43.09 182 ASN A N 1
ATOM 1458 C CA . ASN A 1 182 ? 2.764 19.403 13.539 1.00 43.09 182 ASN A CA 1
ATOM 1459 C C . ASN A 1 182 ? 1.313 19.019 13.880 1.00 43.09 182 ASN A C 1
ATOM 1461 O O . ASN A 1 182 ? 0.528 19.868 14.311 1.00 43.09 182 ASN A O 1
ATOM 1465 N N . PHE A 1 183 ? 0.936 17.742 13.756 1.00 47.31 183 PHE A N 1
ATOM 1466 C CA . PHE A 1 183 ? -0.434 17.293 14.034 1.00 47.31 183 PHE A CA 1
ATOM 1467 C C . PHE A 1 183 ? -0.848 17.497 15.505 1.00 47.31 183 PHE A C 1
ATOM 1469 O O . PHE A 1 183 ? -2.032 17.653 15.807 1.00 47.31 183 PHE A O 1
ATOM 1476 N N . GLN A 1 184 ? 0.113 17.558 16.438 1.00 43.50 184 GLN A N 1
ATOM 1477 C CA . GLN A 1 184 ? -0.159 17.836 17.855 1.00 43.50 184 GLN A CA 1
ATOM 1478 C C . GLN A 1 184 ? -0.814 19.209 18.077 1.00 43.50 184 GLN A C 1
ATOM 1480 O O . GLN A 1 184 ? -1.655 19.321 18.965 1.00 43.50 184 GLN A O 1
ATOM 1485 N N . ILE A 1 185 ? -0.487 20.228 17.273 1.00 40.53 185 ILE A N 1
ATOM 1486 C CA . ILE A 1 185 ? -0.964 21.605 17.485 1.00 40.53 185 ILE A CA 1
ATOM 1487 C C . ILE A 1 185 ? -2.393 21.776 16.947 1.00 40.53 185 ILE A C 1
ATOM 1489 O O . ILE A 1 185 ? -3.267 22.272 17.658 1.00 40.53 185 ILE A O 1
ATOM 1493 N N . SER A 1 186 ? -2.669 21.285 15.735 1.00 34.78 186 SER A N 1
ATOM 1494 C CA . SER A 1 186 ? -3.989 21.438 15.100 1.00 34.78 186 SER A CA 1
ATOM 1495 C C . SER A 1 186 ? -5.059 20.528 15.725 1.00 34.78 186 SER A C 1
ATOM 1497 O O . SER A 1 186 ? -6.214 20.931 15.911 1.00 34.78 186 SER A O 1
ATOM 1499 N N . LEU A 1 187 ? -4.669 19.320 16.164 1.00 45.50 187 LEU A N 1
ATOM 1500 C CA . LEU A 1 187 ? -5.583 18.425 16.871 1.00 45.50 187 LEU A CA 1
ATOM 1501 C C . LEU A 1 187 ? -5.849 18.889 18.309 1.00 45.50 187 LEU A C 1
ATOM 1503 O O . LEU A 1 187 ? -6.978 18.752 18.769 1.00 45.50 187 LEU A O 1
ATOM 1507 N N . LYS A 1 188 ? -4.863 19.480 19.009 1.00 37.34 188 LYS A N 1
ATOM 1508 C CA . LYS A 1 188 ? -5.112 20.123 20.312 1.00 37.34 188 LYS A CA 1
ATOM 1509 C C . LYS A 1 188 ? -6.157 21.221 20.187 1.00 37.34 188 LYS A C 1
ATOM 1511 O O . LYS A 1 188 ? -7.059 21.236 21.010 1.00 37.34 188 LYS A O 1
ATOM 1516 N N . LEU A 1 189 ? -6.082 22.079 19.167 1.00 33.38 189 LEU A N 1
ATOM 1517 C CA . LEU A 1 189 ? -7.079 23.137 18.969 1.00 33.38 189 LEU A CA 1
ATOM 1518 C C . LEU A 1 189 ? -8.466 22.576 18.627 1.00 33.38 189 LEU A C 1
ATOM 1520 O O . LEU A 1 189 ? -9.452 23.002 19.218 1.00 33.38 189 LEU A O 1
ATOM 1524 N N . SER A 1 190 ? -8.548 21.593 17.730 1.00 34.56 190 SER A N 1
ATOM 1525 C CA . SER A 1 190 ? -9.840 21.048 17.281 1.00 34.56 190 SER A CA 1
ATOM 1526 C C . SER A 1 190 ? -10.518 20.171 18.346 1.00 34.56 190 SER A C 1
ATOM 1528 O O . SER A 1 190 ? -11.736 20.197 18.498 1.00 34.56 190 SER A O 1
ATOM 1530 N N . ILE A 1 191 ? -9.736 19.415 19.125 1.00 42.25 191 ILE A N 1
ATOM 1531 C CA . ILE A 1 191 ? -10.238 18.552 20.204 1.00 42.25 191 ILE A CA 1
ATOM 1532 C C . ILE A 1 191 ? -10.494 19.357 21.489 1.00 42.25 191 ILE A C 1
ATOM 1534 O O . ILE A 1 191 ? -11.491 19.086 22.147 1.00 42.25 191 ILE A O 1
ATOM 1538 N N . LEU A 1 192 ? -9.710 20.388 21.850 1.00 33.59 192 LEU A N 1
ATOM 1539 C CA . LEU A 1 192 ? -10.057 21.220 23.022 1.00 33.59 192 LEU A CA 1
ATOM 1540 C C . LEU A 1 192 ? -11.419 21.912 22.865 1.00 33.59 192 LEU A C 1
ATOM 1542 O O . LEU A 1 192 ? -12.143 22.032 23.850 1.00 33.59 192 LEU A O 1
ATOM 1546 N N . GLN A 1 193 ? -11.793 22.313 21.646 1.00 31.17 193 GLN A N 1
ATOM 1547 C CA . GLN A 1 193 ? -13.105 22.917 21.382 1.00 31.17 193 GLN A CA 1
ATOM 1548 C C . GLN A 1 193 ? -14.262 21.909 21.538 1.00 31.17 193 GLN A C 1
ATOM 1550 O O . GLN A 1 193 ? -15.365 22.295 21.913 1.00 31.17 193 GLN A O 1
ATOM 1555 N N . LEU A 1 194 ? -14.012 20.610 21.327 1.00 36.44 194 LEU A N 1
ATOM 1556 C CA . LEU A 1 194 ? -15.001 19.537 21.512 1.00 36.44 194 LEU A CA 1
ATOM 1557 C C . LEU A 1 194 ? -15.042 18.968 22.945 1.00 36.44 194 LEU A C 1
ATOM 1559 O O . LEU A 1 194 ? -16.069 18.427 23.347 1.00 36.44 194 LEU A O 1
ATOM 1563 N N . PHE A 1 195 ? -13.959 19.086 23.724 1.00 30.56 195 PHE A N 1
ATOM 1564 C CA . PHE A 1 195 ? -13.780 18.371 25.000 1.00 30.56 195 PHE A CA 1
ATOM 1565 C C . PHE A 1 195 ? -13.642 19.269 26.247 1.00 30.56 195 PHE A C 1
ATOM 1567 O O . PHE A 1 195 ? -13.291 18.776 27.316 1.00 30.56 195 PHE A O 1
ATOM 1574 N N . SER A 1 196 ? -13.973 20.564 26.177 1.00 23.75 196 SER A N 1
ATOM 1575 C CA . SER A 1 196 ? -13.965 21.474 27.344 1.00 23.75 196 SER A CA 1
ATOM 1576 C C . SER A 1 196 ? -15.093 21.227 28.377 1.00 23.75 196 SER A C 1
ATOM 1578 O O . SER A 1 196 ? -15.428 22.120 29.156 1.00 23.75 196 SER A O 1
ATOM 1580 N N . LYS A 1 197 ? -15.689 20.028 28.426 1.00 25.94 197 LYS A N 1
ATOM 1581 C CA . LYS A 1 197 ? -16.597 19.598 29.503 1.00 25.94 197 LYS A CA 1
ATOM 1582 C C . LYS A 1 197 ? -16.017 18.349 30.181 1.00 25.94 197 LYS A C 1
ATOM 1584 O O . LYS A 1 197 ? -15.600 17.428 29.478 1.00 25.94 197 LYS A O 1
ATOM 1589 N N . PRO A 1 198 ? -15.921 18.327 31.521 1.00 26.86 198 PRO A N 1
ATOM 1590 C CA . PRO A 1 198 ? -15.117 17.344 32.231 1.00 26.86 198 PRO A CA 1
ATOM 1591 C C . PRO A 1 198 ? -15.768 15.956 32.197 1.00 26.86 198 PRO A C 1
ATOM 1593 O O . PRO A 1 198 ? -16.984 15.834 32.282 1.00 26.86 198 PRO A O 1
ATOM 1596 N N . ALA A 1 199 ? -14.908 14.935 32.121 1.00 27.41 199 ALA A N 1
ATOM 1597 C CA . ALA A 1 199 ? -15.193 13.499 32.211 1.00 27.41 199 ALA A CA 1
ATOM 1598 C C . ALA A 1 199 ? -16.127 12.923 31.130 1.00 27.41 199 ALA A C 1
ATOM 1600 O O . ALA A 1 199 ? -17.343 12.905 31.274 1.00 27.41 199 ALA A O 1
ATOM 1601 N N . ILE A 1 200 ? -15.552 12.348 30.068 1.00 30.75 200 ILE A N 1
ATOM 1602 C CA . ILE A 1 200 ? -16.318 11.553 29.101 1.00 30.75 200 ILE A CA 1
ATOM 1603 C C . ILE A 1 200 ? -15.547 10.265 28.804 1.00 30.75 200 ILE A C 1
ATOM 1605 O O . ILE A 1 200 ? -14.678 10.212 27.935 1.00 30.75 200 ILE A O 1
ATOM 1609 N N . GLY A 1 201 ? -15.903 9.194 29.520 1.00 28.91 201 GLY A N 1
ATOM 1610 C CA . GLY A 1 201 ? -16.006 7.907 28.843 1.00 28.91 201 GLY A CA 1
ATOM 1611 C C . GLY A 1 201 ? -17.004 8.107 27.707 1.00 28.91 201 GLY A C 1
ATOM 1612 O O . GLY A 1 201 ? -18.095 8.616 27.952 1.00 28.91 201 GLY A O 1
ATOM 1613 N N . LEU A 1 202 ? -16.603 7.827 26.467 1.00 31.20 202 LEU A N 1
ATOM 1614 C CA . LEU A 1 202 ? -17.424 8.028 25.270 1.00 31.20 202 LEU A CA 1
ATOM 1615 C C . LEU A 1 202 ? -18.621 7.057 25.264 1.00 31.20 202 LEU A C 1
ATOM 1617 O O . LEU A 1 202 ? -18.691 6.131 24.470 1.00 31.20 202 LEU A O 1
ATOM 1621 N N . SER A 1 203 ? -19.605 7.316 26.125 1.00 29.59 203 SER A N 1
ATOM 1622 C CA . SER A 1 203 ? -21.020 7.106 25.824 1.00 29.59 203 SER A CA 1
ATOM 1623 C C . SER A 1 203 ? -21.470 8.284 24.951 1.00 29.59 203 SER A C 1
ATOM 1625 O O . SER A 1 203 ? -22.255 9.134 25.365 1.00 29.59 203 SER A O 1
ATOM 1627 N N . GLY A 1 204 ? -20.869 8.405 23.766 1.00 28.62 204 GLY A N 1
ATOM 1628 C CA . GLY A 1 204 ? -21.246 9.400 22.773 1.00 28.62 204 GLY A CA 1
ATOM 1629 C C . GLY A 1 204 ? -22.393 8.850 21.942 1.00 28.62 204 GLY A C 1
ATOM 1630 O O . GLY A 1 204 ? -22.195 7.920 21.167 1.00 28.62 204 GLY A O 1
ATOM 1631 N N . ILE A 1 205 ? -23.583 9.421 22.107 1.00 28.39 205 ILE A N 1
ATOM 1632 C CA . ILE A 1 205 ? -24.718 9.214 21.209 1.00 28.39 205 ILE A CA 1
ATOM 1633 C C . ILE A 1 205 ? -24.264 9.635 19.803 1.00 28.39 205 ILE A C 1
ATOM 1635 O O . ILE A 1 205 ? -24.108 10.825 19.527 1.00 28.39 205 ILE A O 1
ATOM 1639 N N . CYS A 1 206 ? -24.034 8.676 18.903 1.00 32.25 206 CYS A N 1
ATOM 1640 C CA . CYS A 1 206 ? -24.077 8.965 17.474 1.00 32.25 206 CYS A CA 1
ATOM 1641 C C . CYS A 1 206 ? -25.517 9.387 17.167 1.00 32.25 206 CYS A C 1
ATOM 1643 O O . CYS A 1 206 ? -26.428 8.567 17.234 1.00 32.25 206 CYS A O 1
ATOM 1645 N N . SER A 1 207 ? -25.731 10.675 16.887 1.00 33.38 207 SER A N 1
ATOM 1646 C CA . SER A 1 207 ? -27.036 11.192 16.469 1.00 33.38 207 SER A CA 1
ATOM 1647 C C . SER A 1 207 ? -27.352 10.661 15.068 1.00 33.38 207 SER A C 1
ATOM 1649 O O . SER A 1 207 ? -26.992 11.261 14.057 1.00 33.38 207 SER A O 1
ATOM 1651 N N . GLY A 1 208 ? -27.942 9.467 15.019 1.00 30.47 208 GLY A N 1
ATOM 1652 C CA . GLY A 1 208 ? -28.528 8.878 13.826 1.00 30.47 208 GLY A CA 1
ATOM 1653 C C . GLY A 1 208 ? -29.988 9.299 13.699 1.00 30.47 208 GLY A C 1
ATOM 1654 O O . GLY A 1 208 ? -30.749 9.245 14.667 1.00 30.47 208 GLY A O 1
ATOM 1655 N N . ARG A 1 209 ? -30.392 9.694 12.488 1.00 37.84 209 ARG A N 1
ATOM 1656 C CA . ARG A 1 209 ? -31.802 9.726 12.084 1.00 37.84 209 ARG A CA 1
ATOM 1657 C C . ARG A 1 209 ? -32.358 8.306 12.269 1.00 37.84 209 ARG A C 1
ATOM 1659 O O . ARG A 1 209 ? -32.029 7.427 11.489 1.00 37.84 209 ARG A O 1
ATOM 1666 N N . SER A 1 210 ? -33.166 8.110 13.308 1.00 31.97 210 SER A N 1
ATOM 1667 C CA . SER A 1 210 ? -33.933 6.888 13.598 1.00 31.97 210 SER A CA 1
ATOM 1668 C C . SER A 1 210 ? -33.130 5.618 13.928 1.00 31.97 210 SER A C 1
ATOM 1670 O O . SER A 1 210 ? -32.984 4.753 13.077 1.00 31.97 210 SER A O 1
ATOM 1672 N N . ALA A 1 211 ? -32.718 5.440 15.190 1.00 28.61 211 ALA A N 1
ATOM 1673 C CA . ALA A 1 211 ? -32.795 4.145 15.892 1.00 28.61 211 ALA A CA 1
ATOM 1674 C C . ALA A 1 211 ? -32.393 4.285 17.372 1.00 28.61 211 ALA A C 1
ATOM 1676 O O . ALA A 1 211 ? -31.314 4.777 17.698 1.00 28.61 211 ALA A O 1
ATOM 1677 N N . LEU A 1 212 ? -33.261 3.810 18.269 1.00 29.67 212 LEU A N 1
ATOM 1678 C CA . LEU A 1 212 ? -32.972 3.572 19.684 1.00 29.67 212 LEU A CA 1
ATOM 1679 C C . LEU A 1 212 ? -31.945 2.433 19.813 1.00 29.67 212 LEU A C 1
ATOM 1681 O O . LEU A 1 212 ? -32.304 1.262 19.734 1.00 29.67 212 LEU A O 1
ATOM 1685 N N . GLY A 1 213 ? -30.672 2.765 20.017 1.00 34.59 213 GLY A N 1
ATOM 1686 C CA . GLY A 1 213 ? -29.625 1.790 20.322 1.00 34.59 213 GLY A CA 1
ATOM 1687 C C . GLY A 1 213 ? -28.387 2.454 20.922 1.00 34.59 213 GLY A C 1
ATOM 1688 O O . GLY A 1 213 ? -27.909 3.464 20.412 1.00 34.59 213 GLY A O 1
ATOM 1689 N N . LEU A 1 214 ? -27.866 1.899 22.020 1.00 38.75 214 LEU A N 1
ATOM 1690 C CA . LEU A 1 214 ? -26.608 2.331 22.636 1.00 38.75 214 LEU A CA 1
ATOM 1691 C C . LEU A 1 214 ? -25.434 1.677 21.890 1.00 38.75 214 LEU A C 1
ATOM 1693 O O . LEU A 1 214 ? -25.145 0.497 22.091 1.00 38.75 214 LEU A O 1
ATOM 1697 N N . LEU A 1 215 ? -24.764 2.443 21.025 1.00 43.88 215 LEU A N 1
ATOM 1698 C CA . LEU A 1 215 ? -23.536 2.024 20.344 1.00 43.88 215 LEU A CA 1
ATOM 1699 C C . LEU A 1 215 ? -22.320 2.451 21.172 1.00 43.88 215 LEU A C 1
ATOM 1701 O O . LEU A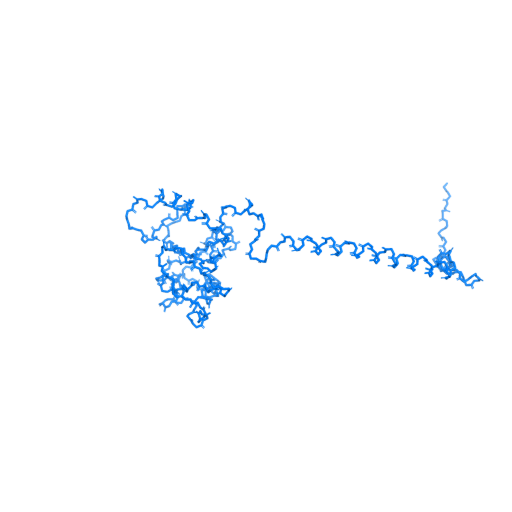 1 215 ? -22.146 3.636 21.455 1.00 43.88 215 LEU A O 1
ATOM 1705 N N . SER A 1 216 ? -21.461 1.502 21.546 1.00 46.44 216 SER A N 1
ATOM 1706 C CA . SER A 1 216 ? -20.209 1.828 22.238 1.00 46.44 216 SER A CA 1
ATOM 1707 C C . SER A 1 216 ? -19.099 2.076 21.218 1.00 46.44 216 SER A C 1
ATOM 1709 O O . SER A 1 216 ? -18.713 1.161 20.486 1.00 46.44 216 SER A O 1
ATOM 1711 N N . VAL A 1 217 ? -18.580 3.306 21.172 1.00 49.44 217 VAL A N 1
ATOM 1712 C CA . VAL A 1 217 ? -17.585 3.745 20.182 1.00 49.44 217 VAL A CA 1
ATOM 1713 C C . VAL A 1 217 ? -16.222 3.956 20.841 1.00 49.44 217 VAL A C 1
ATOM 1715 O O . VAL A 1 217 ? -16.070 4.812 21.711 1.00 49.44 217 VAL A O 1
ATOM 1718 N N . PHE A 1 218 ? -15.204 3.215 20.391 1.00 51.09 218 PHE A N 1
ATOM 1719 C CA . PHE A 1 218 ? -13.839 3.309 20.926 1.00 51.09 218 PHE A CA 1
ATOM 1720 C C . PHE A 1 218 ? -12.839 3.770 19.868 1.00 51.09 218 PHE A C 1
ATOM 1722 O O . PHE A 1 218 ? -12.722 3.156 18.813 1.00 51.09 218 PHE A O 1
ATOM 1729 N N . LEU A 1 219 ? -12.071 4.820 20.168 1.00 42.38 219 LEU A N 1
ATOM 1730 C CA . LEU A 1 219 ? -11.018 5.336 19.289 1.00 42.38 219 LEU A CA 1
ATOM 1731 C C . LEU A 1 219 ? -9.663 4.680 19.585 1.00 42.38 219 LEU A C 1
ATOM 1733 O O . LEU A 1 219 ? -9.115 4.819 20.678 1.00 42.38 219 LEU A O 1
ATOM 1737 N N . ILE A 1 220 ? -9.080 4.033 18.578 1.00 49.56 220 ILE A N 1
ATOM 1738 C CA . ILE A 1 220 ? -7.699 3.555 18.572 1.00 49.56 220 ILE A CA 1
ATOM 1739 C C . ILE A 1 220 ? -6.835 4.547 17.797 1.00 49.56 220 ILE A C 1
ATOM 1741 O O . ILE A 1 220 ? -6.980 4.741 16.585 1.00 49.56 220 ILE A O 1
ATOM 1745 N N . LYS A 1 221 ? -5.875 5.143 18.509 1.00 43.44 221 LYS A N 1
ATOM 1746 C CA . LYS A 1 221 ? -4.768 5.888 17.912 1.00 43.44 221 LYS A CA 1
ATOM 1747 C C . LYS A 1 221 ? -3.571 4.951 17.779 1.00 43.44 221 LYS A C 1
ATOM 1749 O O . LYS A 1 221 ? -2.940 4.601 18.772 1.00 43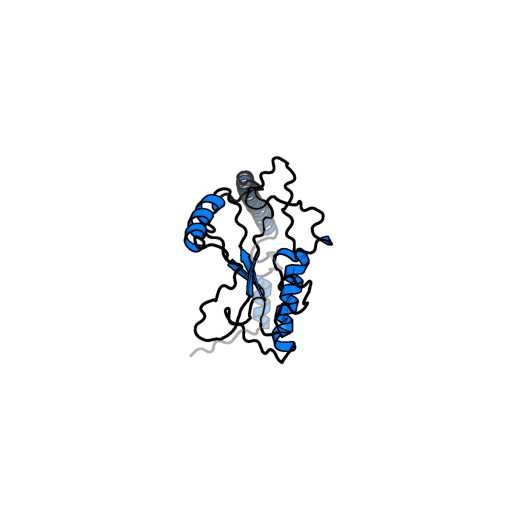.44 221 LYS A O 1
ATOM 1754 N N . ASP A 1 222 ? -3.269 4.532 16.554 1.00 41.44 222 ASP A N 1
ATOM 1755 C CA . ASP A 1 222 ? -2.052 3.771 16.261 1.00 41.44 222 ASP A CA 1
ATOM 1756 C C . ASP A 1 222 ? -0.831 4.705 16.378 1.00 41.44 222 ASP A C 1
ATOM 1758 O O . ASP A 1 222 ? -0.448 5.358 15.411 1.00 41.44 222 ASP A O 1
ATOM 1762 N N . SER A 1 223 ? -0.187 4.759 17.548 1.00 35.47 223 SER A N 1
ATOM 1763 C CA . SER A 1 223 ? 1.117 5.429 17.736 1.00 35.47 223 SER A CA 1
ATOM 1764 C C . SER A 1 223 ? 2.279 4.543 17.270 1.00 35.47 223 SER A C 1
ATOM 1766 O O . SER A 1 223 ? 3.239 4.301 18.005 1.00 35.47 223 SER A O 1
ATOM 1768 N N . LYS A 1 224 ? 2.191 3.996 16.054 1.00 38.97 224 LYS A N 1
ATOM 1769 C CA . LYS A 1 224 ? 3.306 3.246 15.467 1.00 38.97 224 LYS A CA 1
ATOM 1770 C C . LYS A 1 224 ? 4.126 4.177 14.581 1.00 38.97 224 LYS A C 1
ATOM 1772 O O . LYS A 1 224 ? 3.682 4.519 13.491 1.00 38.97 224 LYS A O 1
ATOM 1777 N N . VAL A 1 225 ? 5.317 4.498 15.090 1.00 32.78 225 VAL A N 1
ATOM 1778 C CA . VAL A 1 225 ? 6.381 5.311 14.482 1.00 32.78 225 VAL A CA 1
ATOM 1779 C C . VAL A 1 225 ? 6.000 6.793 14.372 1.00 32.78 225 VAL A C 1
ATOM 1781 O O . VAL A 1 225 ? 5.485 7.248 13.357 1.00 32.78 225 VAL A O 1
ATOM 1784 N N . CYS A 1 226 ? 6.250 7.551 15.447 1.00 31.62 226 CYS A N 1
ATOM 1785 C CA . CYS A 1 226 ? 6.509 8.986 15.311 1.00 31.62 226 CYS A CA 1
ATOM 1786 C C . CYS A 1 226 ? 7.938 9.100 14.779 1.00 31.62 226 CYS A C 1
ATOM 1788 O O . CYS A 1 226 ? 8.854 8.558 15.405 1.00 31.62 226 CYS A O 1
ATOM 1790 N N . SER A 1 227 ? 8.090 9.673 13.585 1.00 29.86 227 SER A N 1
ATOM 1791 C CA . SER A 1 227 ? 9.401 9.905 12.989 1.00 29.86 227 SER A CA 1
ATOM 1792 C C . SER A 1 227 ? 9.991 11.211 13.480 1.00 29.86 227 SER A C 1
ATOM 1794 O O . SER A 1 227 ? 9.245 12.208 13.518 1.00 29.86 227 SER A O 1
#

Secondary structure (DSSP, 8-state):
--------HHHHHHHHHHHHEETTTTEETTB-HHHHHHHHHHHHHHHHHHHHHHHHHHHHHHHTS-SSS-S--GGGSSPPEEEESPPSSTT-----TT-HHHHHHHHHHHHHHHGGGSGGG-TT-BPPPTTS-----SSSPPPBP--GGGGGGGGSSS-TTTTGGGT--EEEEEEPP---TTHHHHHHHHHHHHH-SS----------SS-----EEEEE-------

Radius of gyration: 32.85 Å; Cα contacts (8 Å, |Δi|>4): 199; chains: 1; bounding box: 54×44×94 Å

InterPro domains:
  IPR000402 Sodium/potassium-transporting ATPase subunit beta [PF00287] (7-181)
  IPR000402 Sodium/potassium-transporting ATPase subunit beta [PS00390] (16-36)
  IPR000402 Sodium/potassium-transporting ATPase subunit beta [PS00391] (141-156)
  IPR000402 Sodium/potassium-transporting ATPase subunit beta [PTHR11523] (4-179)
  IPR000402 Sodium/potassium-transporting ATPase subunit beta [TIGR01107] (1-179)
  IPR038702 Sodium/potassium-transporting ATPase subunit beta superfamily [G3DSA:2.60.40.1660] (6-190)

Nearest PDB structures (foldseek):
  7w47-assembly1_B  TM=9.229E-01  e=9.166E-12  Sus scrofa
  8ijl-assembly1_B  TM=8.812E-01  e=2.593E-11  Rattus
  8ijm-assembly1_B  TM=8.576E-01  e=6.035E-11  Rattus
  7x24-assembly1_B  TM=8.077E-01  e=5.300E-11  Rattus norvegicus
  2yn9-assembly1_B  TM=7.929E-01  e=2.385E-08  Sus scrofa

Mean predicted aligned error: 15.1 Å

Foldseek 3Di:
DDDPDDDPVVVVVVVVVCCQAPPVQRDGNNHHPVVVVVVVVVCVVVVVVVVVVVVVVVVVVVVVDDPPAGPDCPVCPDWDKDKAPDDPPDPDQDADLVDPVSCVVRLVRLCVVLVCLDPVNQVQADDDDPPDDDDDPDPDDHFHRDHLCVLPLQSCPVPSSSCSNVQAHEMEMETHDDQDPCPVPVCCVVVCVVQVPDDDPPQPPPPDPDDPGRYRYHYDYGRGDND

Organism: Anolis carolinensis (NCBI:txid28377)

Solvent-accessible surface area (backbone atoms only — not comparable to full-atom values): 14240 Å² total; per-residue (Å²): 138,84,80,82,78,76,75,55,69,67,59,54,51,51,53,50,48,47,53,48,41,31,84,89,79,58,22,48,67,83,37,46,62,69,57,50,52,52,52,53,51,50,51,52,54,52,52,48,52,52,49,50,53,51,51,49,54,53,51,56,55,53,73,75,53,62,95,88,52,80,93,76,58,84,92,57,78,68,68,54,77,45,63,42,55,75,51,92,54,92,80,52,84,85,72,50,59,90,41,67,76,66,48,42,67,46,41,51,45,43,50,62,62,51,60,67,42,37,69,89,72,39,76,77,36,42,89,64,71,84,98,58,87,74,85,69,93,53,93,76,76,66,27,48,53,61,65,45,71,80,51,53,74,56,38,45,82,92,34,77,54,28,38,39,74,78,62,38,40,50,37,41,35,36,54,50,88,73,94,59,88,64,54,65,59,59,48,49,57,60,46,49,76,74,54,81,60,87,86,74,80,57,81,55,81,76,88,60,90,85,70,97,69,65,54,44,59,44,81,46,77,75,58,65,62,72,124

pLDDT: mean 71.53, std 20.64, range [23.75, 98.0]